Protein AF-A0A1E3PQW1-F1 (afdb_monomer_lite)

pLDDT: mean 70.15, std 25.96, range [22.78, 98.25]

Foldseek 3Di:
DDDDDDPDDDPDDDDPDDPPPPDQCCVPPLLVVLLVQLVVLVVLLVVLQVVLVVCVVVVNNVSSVVSNVSSVVSVVRSVVSLLVSQLVRQCVSLLPDDLQEGENEPHDLVSSLLLVLLVLLVCVVVVHFKHKYQQDQQPPPDVSDSPNVVSVVVSCVLQVWDWDADPVDNRIIMTGSNDPDRRDPPVGDPDDPDPPPDPDDDDDDDDDDDDDDDDDDPDDPPDDDDDDDPVVSSVVSSVSSCVSSVVNVVVPPD

Secondary structure (DSSP, 8-state):
------SS--S-------TT----GGG-HHHHHHHHHHHHHHHHHHHHHHHHHHHHHTT-HHHHHHHHHHHHHHHHHHHHHHHHHHHHHHHHHTTT--TTEEE-TT--HHHHHHHHHHHHHHHHHTT-SEEEEE---STTSGGG---HHHHHHHHHHHTT-EEEE-SS-TTEEEEE--SSS----GGGS-----------------------------------------THHHHHHHHHHHHHHHHHHHTT--

InterPro domains:
  IPR002625 Smr domain [PF01713] (102-175)
  IPR002625 Smr domain [PS50828] (102-178)
  IPR002625 Smr domain [SM00463] (99-178)
  IPR013899 Domain of unknown function DUF1771 [PF08590] (31-94)
  IPR013899 Domain of unknown function DUF1771 [SM01162] (30-95)
  IPR036063 Smr domain superfamily [G3DSA:3.30.1370.110] (78-178)
  IPR036063 Smr domain superfamily [SSF160443] (100-176)
  IPR053020 Smr domain-containing protein [PTHR47417] (18-248)

Sequence (254 aa):
MSASAEVVERAISGTPFNPERDYNHVEDAEYKRLRNLAQQEYEKRARCFSDSKQSYNNGNGVEAKTLSELGKEHGNKMDQYNKQAAGYVFRANNADSDADEIDLHGLYVKEAEEFLEVRIIAAKNRGESRLEAIVGKGLHSKDGVAKLKPAVERLCEQHGLRYSEDQKNAGVIVIDLSTAGGYTSMNNMPSKPNKITKPQQAYHGNNNNNYSQQQQPQYVQQNNNNNNNNDNGNNDIVEQIFSIFCMCVKKFLK

Organism: NCBI:txid857566

Structure (mmCIF, N/CA/C/O backbone):
data_AF-A0A1E3PQW1-F1
#
_entry.id   AF-A0A1E3PQW1-F1
#
loop_
_atom_site.group_PDB
_atom_site.id
_atom_site.type_symbol
_atom_site.label_atom_id
_atom_site.label_alt_id
_atom_site.label_comp_id
_atom_site.label_asym_id
_atom_site.label_entity_id
_atom_site.label_seq_id
_atom_site.pdbx_PDB_ins_code
_atom_site.Cartn_x
_atom_site.Cartn_y
_atom_site.Cartn_z
_atom_site.occupancy
_atom_site.B_iso_or_equiv
_atom_site.auth_seq_id
_atom_site.auth_comp_id
_atom_site.auth_asym_id
_atom_site.auth_atom_id
_atom_site.pdbx_PDB_model_num
ATOM 1 N N . MET A 1 1 ? -45.008 -10.319 44.893 1.00 33.81 1 MET A N 1
ATOM 2 C CA . MET A 1 1 ? -43.835 -11.011 44.315 1.00 33.81 1 MET A CA 1
ATOM 3 C C . MET A 1 1 ? -43.927 -10.792 42.810 1.00 33.81 1 MET A C 1
ATOM 5 O O . MET A 1 1 ? -44.899 -11.252 42.239 1.00 33.81 1 MET A O 1
ATOM 9 N N . SER A 1 2 ? -43.281 -9.735 42.299 1.00 35.81 2 SER A N 1
ATOM 10 C CA . SER A 1 2 ? -41.995 -9.779 41.559 1.00 35.81 2 SER A CA 1
ATOM 11 C C . SER A 1 2 ? -42.145 -10.565 40.244 1.00 35.81 2 SER A C 1
ATOM 13 O O . SER A 1 2 ? -42.543 -11.718 40.301 1.00 35.81 2 SER A O 1
ATOM 15 N N . ALA A 1 3 ? -41.923 -10.017 39.049 1.00 32.53 3 ALA A N 1
ATOM 16 C CA . ALA A 1 3 ? -40.792 -9.180 38.674 1.00 32.53 3 ALA A CA 1
ATOM 17 C C . ALA A 1 3 ? -41.171 -8.100 37.642 1.00 32.53 3 ALA A C 1
ATOM 19 O O . ALA A 1 3 ? -41.677 -8.389 36.560 1.00 32.53 3 ALA A O 1
ATOM 20 N N . SER A 1 4 ? -40.878 -6.852 38.001 1.00 42.97 4 SER A N 1
ATOM 21 C CA . SER A 1 4 ? -40.573 -5.776 37.062 1.00 42.97 4 SER A CA 1
ATOM 22 C C . SER A 1 4 ? -39.062 -5.794 36.818 1.00 42.97 4 SER A C 1
ATOM 24 O O . SER A 1 4 ? -38.324 -6.110 37.748 1.00 42.97 4 SER A O 1
ATOM 26 N N . ALA A 1 5 ? -38.644 -5.351 35.629 1.00 39.69 5 ALA A N 1
ATOM 27 C CA . ALA A 1 5 ? -37.263 -5.104 35.186 1.00 39.69 5 ALA A CA 1
ATOM 28 C C . ALA A 1 5 ? -36.585 -6.242 34.402 1.00 39.69 5 ALA A C 1
ATOM 30 O O . ALA A 1 5 ? -35.752 -6.968 34.924 1.00 39.69 5 ALA A O 1
ATOM 31 N N . GLU A 1 6 ? -36.869 -6.302 33.097 1.00 38.84 6 GLU A N 1
ATOM 32 C CA . GLU A 1 6 ? -35.952 -6.920 32.123 1.00 38.84 6 GLU A CA 1
ATOM 33 C C . GLU A 1 6 ? -35.944 -6.180 30.764 1.00 38.84 6 GLU A C 1
ATOM 35 O O . GLU A 1 6 ? -35.701 -6.759 29.712 1.00 38.84 6 GLU A O 1
ATOM 40 N N . VAL A 1 7 ? -36.223 -4.866 30.767 1.00 42.22 7 VAL A N 1
ATOM 41 C CA . VAL A 1 7 ? -36.224 -4.017 29.548 1.00 42.22 7 VAL A CA 1
ATOM 42 C C . VAL A 1 7 ? -35.126 -2.937 29.575 1.00 42.22 7 VAL A C 1
ATOM 44 O O . VAL A 1 7 ? -35.029 -2.121 28.668 1.00 42.22 7 VAL A O 1
ATOM 47 N N . VAL A 1 8 ? -34.233 -2.926 30.568 1.00 39.91 8 VAL A N 1
ATOM 48 C CA . VAL A 1 8 ? -33.179 -1.898 30.662 1.00 39.91 8 VAL A CA 1
ATOM 49 C C . VAL A 1 8 ? -31.851 -2.506 31.104 1.00 39.91 8 VAL A C 1
ATOM 51 O O . VAL A 1 8 ? -31.414 -2.257 32.214 1.00 39.91 8 VAL A O 1
ATOM 54 N N . GLU A 1 9 ? -31.202 -3.293 30.240 1.00 34.16 9 GLU A N 1
ATOM 55 C CA . GLU A 1 9 ? -29.737 -3.461 30.285 1.00 34.16 9 GLU A CA 1
ATOM 56 C C . GLU A 1 9 ? -29.200 -4.131 29.008 1.00 34.16 9 GLU A C 1
ATOM 58 O O . GLU A 1 9 ? -28.949 -5.329 28.940 1.00 34.16 9 GLU A O 1
ATOM 63 N N . ARG A 1 10 ? -29.039 -3.350 27.936 1.00 33.28 10 ARG A N 1
ATOM 64 C CA . ARG A 1 10 ? -28.294 -3.787 26.739 1.00 33.28 10 ARG A CA 1
ATOM 65 C C . ARG A 1 10 ? -27.360 -2.699 26.207 1.00 33.28 10 ARG A C 1
ATOM 67 O O . ARG A 1 10 ? -27.169 -2.559 25.007 1.00 33.28 10 ARG A O 1
ATOM 74 N N . ALA A 1 11 ? -26.793 -1.920 27.129 1.00 34.50 11 ALA A N 1
ATOM 75 C CA . ALA A 1 11 ? -25.818 -0.869 26.835 1.00 34.50 11 ALA A CA 1
ATOM 76 C C . ALA A 1 11 ? -24.441 -1.099 27.488 1.00 34.50 11 ALA A C 1
ATOM 78 O O . ALA A 1 11 ? -23.566 -0.251 27.363 1.00 34.50 11 ALA A O 1
ATOM 79 N N . ILE A 1 12 ? -24.213 -2.227 28.174 1.00 37.72 12 ILE A N 1
ATOM 80 C CA . ILE A 1 12 ? -22.924 -2.529 28.816 1.00 37.72 12 ILE A CA 1
ATOM 81 C C . ILE A 1 12 ? -22.652 -4.035 28.729 1.00 37.72 12 ILE A C 1
ATOM 83 O O . ILE A 1 12 ? -22.733 -4.767 29.707 1.00 37.72 12 ILE A O 1
ATOM 87 N N . SER A 1 13 ? -22.343 -4.536 27.539 1.00 30.20 13 SER A N 1
ATOM 88 C CA . SER A 1 13 ? -21.688 -5.839 27.422 1.00 30.20 13 SER A CA 1
ATOM 89 C C . SER A 1 13 ? -20.714 -5.771 26.263 1.00 30.20 13 SER A C 1
ATOM 91 O O . SER A 1 13 ? -21.114 -5.909 25.108 1.00 30.20 13 SER A O 1
ATOM 93 N N . GLY A 1 14 ? -19.442 -5.520 26.585 1.00 36.25 14 GLY A N 1
ATOM 94 C CA . GLY A 1 14 ? -18.343 -5.788 25.671 1.00 36.25 14 GLY A CA 1
ATOM 95 C C . GLY A 1 14 ? -18.487 -7.222 25.186 1.00 36.25 14 GLY A C 1
ATOM 96 O O . GLY A 1 14 ? -18.353 -8.167 25.965 1.00 36.25 14 GLY A O 1
ATOM 97 N N . THR A 1 15 ? -18.857 -7.369 23.921 1.00 33.81 15 THR A N 1
ATOM 98 C CA . THR A 1 15 ? -18.939 -8.670 23.279 1.00 33.81 15 THR A CA 1
ATOM 99 C C . THR A 1 15 ? -17.537 -9.269 23.296 1.00 33.81 15 THR A C 1
ATOM 101 O O . THR A 1 15 ? -16.590 -8.611 22.857 1.00 33.81 15 THR A O 1
ATOM 104 N N . PRO A 1 16 ? -17.352 -10.477 23.854 1.00 34.59 16 PRO A N 1
ATOM 105 C CA . PRO A 1 16 ? -16.059 -11.131 23.816 1.00 34.59 16 PRO A CA 1
ATOM 106 C C . PRO A 1 16 ? -15.666 -11.354 22.353 1.00 34.59 16 PRO A C 1
ATOM 108 O O . PRO A 1 16 ? -16.420 -11.943 21.580 1.00 34.59 16 PRO A O 1
ATOM 111 N N . PHE A 1 17 ? -14.487 -10.839 22.002 1.00 43.81 17 PHE A N 1
ATOM 112 C CA . PHE A 1 17 ? -13.753 -11.100 20.767 1.00 43.81 17 PHE A CA 1
ATOM 113 C C . PHE A 1 17 ? -13.891 -12.571 20.354 1.00 43.81 17 PHE A C 1
ATOM 115 O O . PHE A 1 17 ? -13.609 -13.460 21.160 1.00 43.81 17 PHE A O 1
ATOM 122 N N . ASN A 1 18 ? -14.326 -12.813 19.113 1.00 37.59 18 ASN A N 1
ATOM 123 C CA . ASN A 1 18 ? -14.422 -14.149 18.536 1.00 37.59 18 ASN A CA 1
ATOM 124 C C . ASN A 1 18 ? -13.049 -14.551 17.949 1.00 37.59 18 ASN A C 1
ATOM 126 O O . ASN A 1 18 ? -12.672 -14.021 16.902 1.00 37.59 18 ASN A O 1
ATOM 130 N N . PRO A 1 19 ? -12.292 -15.470 18.581 1.00 34.59 19 PRO A N 1
ATOM 131 C CA . PRO A 1 19 ? -10.952 -15.868 18.137 1.00 34.59 19 PRO A CA 1
ATOM 132 C C . PRO A 1 19 ? -10.935 -16.700 16.841 1.00 34.59 19 PRO A C 1
ATOM 134 O O . PRO A 1 19 ? -9.868 -17.126 16.411 1.00 34.59 19 PRO A O 1
ATOM 137 N N . GLU A 1 20 ? -12.090 -16.932 16.214 1.00 37.47 20 GLU A N 1
ATOM 138 C CA . GLU A 1 20 ? -12.258 -17.784 15.030 1.00 37.47 20 GLU A CA 1
ATOM 139 C C . GLU A 1 20 ? -12.061 -17.049 13.686 1.00 37.47 20 GLU A C 1
ATOM 141 O O . GLU A 1 20 ? -12.068 -17.679 12.629 1.00 37.47 20 GLU A O 1
ATOM 146 N N . ARG A 1 21 ? -11.830 -15.726 13.691 1.00 47.25 21 ARG A N 1
ATOM 147 C CA . ARG A 1 21 ? -11.532 -14.945 12.472 1.00 47.25 21 ARG A CA 1
ATOM 148 C C . ARG A 1 21 ? -10.058 -15.057 12.042 1.00 47.25 21 ARG A C 1
ATOM 150 O O . ARG A 1 21 ? -9.382 -14.053 11.863 1.00 47.25 21 ARG A O 1
ATOM 157 N N . ASP A 1 22 ? -9.549 -16.277 11.871 1.00 49.75 22 ASP A N 1
ATOM 158 C CA . ASP A 1 22 ? -8.309 -16.526 11.101 1.00 49.75 22 ASP A CA 1
ATOM 159 C C . ASP A 1 22 ? -8.628 -16.832 9.621 1.00 49.75 22 ASP A C 1
ATOM 161 O O . ASP A 1 22 ? -7.834 -17.415 8.883 1.00 49.75 22 ASP A O 1
ATOM 165 N N . TYR A 1 23 ? -9.834 -16.459 9.176 1.00 50.03 23 TYR A N 1
ATOM 166 C CA . TYR A 1 23 ? -10.226 -16.493 7.773 1.00 50.03 23 TYR A CA 1
ATOM 167 C C . TYR A 1 23 ? -9.506 -15.370 7.032 1.00 50.03 23 TYR A C 1
ATOM 169 O O . TYR A 1 23 ? -9.916 -14.215 7.053 1.00 50.03 23 TYR A O 1
ATOM 177 N N . ASN A 1 24 ? -8.399 -15.724 6.391 1.00 64.12 24 ASN A N 1
ATOM 178 C CA . ASN A 1 24 ? -7.650 -14.818 5.543 1.00 64.12 24 ASN A CA 1
ATOM 179 C C . ASN A 1 24 ? -7.933 -15.112 4.069 1.00 64.12 24 ASN A C 1
ATOM 181 O O . ASN A 1 24 ? -7.575 -16.178 3.562 1.00 64.12 24 ASN A O 1
ATOM 185 N N . HIS A 1 25 ? -8.483 -14.137 3.350 1.00 71.88 25 HIS A N 1
ATOM 186 C CA . HIS A 1 25 ? -8.782 -14.276 1.925 1.00 71.88 25 HIS A CA 1
ATOM 187 C C . HIS A 1 25 ? -7.534 -14.252 1.020 1.00 71.88 25 HIS A C 1
ATOM 189 O O . HIS A 1 25 ? -7.661 -14.312 -0.202 1.00 71.88 25 HIS A O 1
ATOM 195 N N . VAL A 1 26 ? -6.308 -14.240 1.570 1.00 66.50 26 VAL A N 1
ATOM 196 C CA . VAL A 1 26 ? -5.092 -14.483 0.760 1.00 66.50 26 VAL A CA 1
ATOM 197 C C . VAL A 1 26 ? -5.058 -15.875 0.134 1.00 66.50 26 VAL A C 1
ATOM 199 O O . VAL A 1 26 ? -4.350 -16.092 -0.851 1.00 66.50 26 VAL A O 1
ATOM 202 N N . GLU A 1 27 ? -5.780 -16.836 0.711 1.00 76.50 27 GLU A N 1
ATOM 203 C CA . GLU A 1 27 ? -5.809 -18.194 0.183 1.00 76.50 27 GLU A CA 1
ATOM 204 C C . GLU A 1 27 ? -6.830 -18.363 -0.950 1.00 76.50 27 GLU A C 1
ATOM 206 O O . GLU A 1 27 ? -6.750 -19.360 -1.680 1.00 76.50 27 GLU A O 1
ATOM 211 N N . ASP A 1 28 ? -7.703 -17.368 -1.159 1.00 86.69 28 ASP A N 1
ATOM 212 C CA . ASP A 1 28 ? -8.729 -17.384 -2.195 1.00 86.69 28 ASP A CA 1
ATOM 213 C C . ASP A 1 28 ? -8.118 -17.516 -3.589 1.00 86.69 28 ASP A C 1
ATOM 215 O O . ASP A 1 28 ? -7.149 -16.843 -3.966 1.00 86.69 28 ASP A O 1
ATOM 219 N N . ALA A 1 29 ? -8.745 -18.371 -4.398 1.00 91.19 29 ALA A N 1
ATOM 220 C CA . ALA A 1 29 ? -8.292 -18.661 -5.750 1.00 91.19 29 ALA A CA 1
ATOM 221 C C . ALA A 1 29 ? -8.235 -17.401 -6.624 1.00 91.19 29 ALA A C 1
ATOM 223 O O . ALA A 1 29 ? -7.306 -17.255 -7.420 1.00 91.19 29 ALA A O 1
ATOM 224 N N . GLU A 1 30 ? -9.192 -16.482 -6.463 1.00 91.75 30 GLU A N 1
ATOM 225 C CA . GLU A 1 30 ? -9.216 -15.253 -7.252 1.00 91.75 30 GLU A CA 1
ATOM 226 C C . GLU A 1 30 ? -8.128 -14.261 -6.807 1.00 91.75 30 GLU A C 1
ATOM 228 O O . GLU A 1 30 ? -7.347 -13.779 -7.627 1.00 91.75 30 GLU A O 1
ATOM 233 N N . TYR A 1 31 ? -7.954 -14.041 -5.502 1.00 90.44 31 TYR A N 1
ATOM 234 C CA . TYR A 1 31 ? -6.833 -13.235 -5.013 1.00 90.44 31 TYR A CA 1
ATOM 235 C C . TYR A 1 31 ? -5.484 -13.748 -5.551 1.00 90.44 31 TYR A C 1
ATOM 237 O O . TYR A 1 31 ? -4.694 -12.985 -6.119 1.00 90.44 31 TYR A O 1
ATOM 245 N N . LYS A 1 32 ? -5.245 -15.063 -5.455 1.00 91.69 32 LYS A N 1
ATOM 246 C CA . LYS A 1 32 ? -4.034 -15.701 -5.990 1.00 91.69 32 LYS A CA 1
ATOM 247 C C . LYS A 1 32 ? -3.912 -15.537 -7.498 1.00 91.69 32 LYS A C 1
ATOM 249 O O . LYS A 1 32 ? -2.821 -15.244 -7.983 1.00 91.69 32 LYS A O 1
ATOM 254 N N . ARG A 1 33 ? -4.998 -15.712 -8.257 1.00 96.06 33 ARG A N 1
ATOM 255 C CA . ARG A 1 33 ? -4.990 -15.536 -9.715 1.00 96.06 33 ARG A CA 1
ATOM 256 C C . ARG A 1 33 ? -4.593 -14.109 -10.088 1.00 96.06 33 ARG A C 1
ATOM 258 O O . ARG A 1 33 ? -3.708 -13.945 -10.927 1.00 96.06 33 ARG A O 1
ATOM 265 N N . LEU A 1 34 ? -5.171 -13.095 -9.445 1.00 94.81 34 LEU A N 1
ATOM 266 C CA . LEU A 1 34 ? -4.839 -11.687 -9.690 1.00 94.81 34 LEU A CA 1
ATOM 267 C C . LEU A 1 34 ? -3.380 -11.370 -9.332 1.00 94.81 34 LEU A C 1
ATOM 269 O O . LEU A 1 34 ? -2.671 -10.771 -10.142 1.00 94.81 34 LEU A O 1
ATOM 273 N N . ARG A 1 35 ? -2.885 -11.838 -8.178 1.00 93.69 35 ARG A N 1
ATOM 274 C CA . ARG A 1 35 ? -1.466 -11.683 -7.804 1.00 93.69 35 ARG A CA 1
ATOM 275 C C . ARG A 1 35 ? -0.524 -12.398 -8.772 1.00 93.69 35 ARG A C 1
ATOM 277 O O . ARG A 1 35 ? 0.515 -11.848 -9.127 1.00 93.69 35 ARG A O 1
ATOM 284 N N . ASN A 1 36 ? -0.897 -13.581 -9.252 1.00 95.25 36 ASN A N 1
ATOM 285 C CA . ASN A 1 36 ? -0.118 -14.311 -10.251 1.00 95.25 36 ASN A CA 1
ATOM 286 C C . ASN A 1 36 ? -0.075 -13.573 -11.595 1.00 95.25 36 ASN A C 1
ATOM 288 O O . ASN A 1 36 ? 0.979 -13.524 -12.225 1.00 95.25 36 ASN A O 1
ATOM 292 N N . LEU A 1 37 ? -1.181 -12.964 -12.030 1.00 96.75 37 LEU A N 1
ATOM 293 C CA . LEU A 1 37 ? -1.197 -12.134 -13.237 1.00 96.75 37 LEU A CA 1
ATOM 294 C C . LEU A 1 37 ? -0.310 -10.895 -13.081 1.00 96.75 37 LEU A C 1
ATOM 296 O O . LEU A 1 37 ? 0.487 -10.606 -13.973 1.00 96.75 37 LEU A O 1
ATOM 300 N N . ALA A 1 38 ? -0.374 -10.213 -11.933 1.00 94.12 38 ALA A N 1
ATOM 301 C CA . ALA A 1 38 ? 0.526 -9.101 -11.634 1.00 94.12 38 ALA A CA 1
ATOM 302 C C . ALA A 1 38 ? 2.002 -9.537 -11.686 1.00 94.12 38 ALA A C 1
ATOM 304 O O . ALA A 1 38 ? 2.827 -8.871 -12.313 1.00 94.12 38 ALA A O 1
ATOM 305 N N . GLN A 1 39 ? 2.326 -10.694 -11.103 1.00 94.50 39 GLN A N 1
ATOM 306 C CA . GLN A 1 39 ? 3.675 -11.261 -11.119 1.00 94.50 39 GLN A CA 1
ATOM 307 C C . GLN A 1 39 ? 4.162 -11.586 -12.544 1.00 94.50 39 GLN A C 1
ATOM 309 O O . GLN A 1 39 ? 5.305 -11.290 -12.890 1.00 94.50 39 GLN A O 1
ATOM 314 N N . GLN A 1 40 ? 3.305 -12.141 -13.403 1.00 97.38 40 GLN A N 1
ATOM 315 C CA . GLN A 1 40 ? 3.661 -12.406 -14.802 1.00 97.38 40 GLN A CA 1
ATOM 316 C C . GLN A 1 40 ? 3.965 -11.114 -15.573 1.00 97.38 40 GLN A C 1
ATOM 318 O O . GLN A 1 40 ? 4.917 -11.063 -16.356 1.00 97.38 40 GLN A O 1
ATOM 323 N N . GLU A 1 41 ? 3.175 -10.061 -15.360 1.00 97.75 41 GLU A N 1
ATOM 324 C CA . GLU A 1 41 ? 3.413 -8.752 -15.976 1.00 97.75 41 GLU A CA 1
ATOM 325 C C . GLU A 1 41 ? 4.690 -8.089 -15.432 1.00 97.75 41 GLU A C 1
ATOM 327 O O . GLU A 1 41 ? 5.451 -7.505 -16.206 1.00 97.75 41 GLU A O 1
ATOM 332 N N . TYR A 1 42 ? 5.004 -8.265 -14.142 1.00 94.38 42 TYR A N 1
ATOM 333 C CA . TYR A 1 42 ? 6.279 -7.842 -13.552 1.00 94.38 42 TYR A CA 1
ATOM 334 C C . TYR A 1 42 ? 7.485 -8.485 -14.258 1.00 94.38 42 TYR A C 1
ATOM 336 O O . TYR A 1 42 ? 8.444 -7.796 -14.615 1.00 94.38 42 TYR A O 1
ATOM 344 N N . GLU A 1 43 ? 7.435 -9.792 -14.519 1.00 96.81 43 GLU A N 1
ATOM 345 C CA . GLU A 1 43 ? 8.514 -10.506 -15.211 1.00 96.81 43 GLU A CA 1
ATOM 346 C C . GLU A 1 43 ? 8.679 -10.046 -16.664 1.00 96.81 43 GLU A C 1
ATOM 348 O O . GLU A 1 43 ? 9.804 -9.872 -17.138 1.00 96.81 43 GLU A O 1
ATOM 353 N N . LYS A 1 44 ? 7.570 -9.807 -17.377 1.00 98.06 44 LYS A N 1
ATOM 354 C CA . LYS A 1 44 ? 7.602 -9.241 -18.738 1.00 98.06 44 LYS A CA 1
ATOM 355 C C . LYS A 1 44 ? 8.211 -7.840 -18.735 1.00 98.06 44 LYS A C 1
ATOM 357 O O . LYS A 1 44 ? 9.124 -7.580 -19.512 1.00 98.06 44 LYS A O 1
ATOM 362 N N . ARG A 1 45 ? 7.786 -6.977 -17.808 1.00 97.81 45 ARG A N 1
ATOM 363 C CA . ARG A 1 45 ? 8.351 -5.636 -17.606 1.00 97.81 45 ARG A CA 1
ATOM 364 C C . ARG A 1 45 ? 9.862 -5.684 -17.375 1.00 97.81 45 ARG A C 1
ATOM 366 O O . ARG A 1 45 ? 10.597 -4.911 -17.986 1.00 97.81 45 ARG A O 1
ATOM 373 N N . ALA A 1 46 ? 10.325 -6.574 -16.495 1.00 96.12 46 ALA A N 1
ATOM 374 C CA . ALA A 1 46 ? 11.745 -6.719 -16.183 1.00 96.12 46 ALA A CA 1
ATOM 375 C C . ALA A 1 46 ? 12.562 -7.117 -17.421 1.00 96.12 46 ALA A C 1
ATOM 377 O O . ALA A 1 46 ? 13.600 -6.507 -17.684 1.00 96.12 46 ALA A O 1
ATOM 378 N N . ARG A 1 47 ? 12.058 -8.073 -18.217 1.00 98.06 47 ARG A N 1
ATOM 379 C CA . ARG A 1 47 ? 12.668 -8.459 -19.499 1.00 98.06 47 ARG A CA 1
ATOM 380 C C . ARG A 1 47 ? 12.745 -7.277 -20.464 1.00 98.06 47 ARG A C 1
ATOM 382 O O . ARG A 1 47 ? 13.838 -6.926 -20.888 1.00 98.06 47 ARG A O 1
ATOM 389 N N . CYS A 1 48 ? 11.635 -6.576 -20.697 1.00 97.69 48 CYS A N 1
ATOM 390 C CA . CYS A 1 48 ? 11.608 -5.417 -21.592 1.00 97.69 48 CYS A CA 1
ATOM 391 C C . CYS A 1 48 ? 12.630 -4.335 -21.213 1.00 97.69 48 CYS A C 1
ATOM 393 O O . CYS A 1 48 ? 13.282 -3.778 -22.091 1.00 97.69 48 CYS A O 1
ATOM 395 N N . PHE A 1 49 ? 12.806 -4.031 -19.921 1.00 96.31 49 PHE A N 1
ATOM 396 C CA . PHE A 1 49 ? 13.801 -3.038 -19.504 1.00 96.31 49 PHE A CA 1
ATOM 397 C C . PHE A 1 49 ? 15.242 -3.541 -19.596 1.00 96.31 49 PHE A C 1
ATOM 399 O O . PHE A 1 49 ? 16.132 -2.752 -19.921 1.00 96.31 49 PHE A O 1
ATOM 406 N N . SER A 1 50 ? 15.474 -4.830 -19.343 1.00 97.56 50 SER A N 1
ATOM 407 C CA . SER A 1 50 ? 16.776 -5.460 -19.576 1.00 97.56 50 SER A CA 1
ATOM 408 C C . SER A 1 50 ? 17.163 -5.371 -21.054 1.00 97.56 50 SER A C 1
ATOM 410 O O . SER A 1 50 ? 18.232 -4.856 -21.386 1.00 97.56 50 SER A O 1
ATOM 412 N N . ASP A 1 51 ? 16.254 -5.779 -21.938 1.00 97.25 51 ASP A N 1
ATOM 413 C CA . ASP A 1 51 ? 16.472 -5.801 -23.384 1.00 97.25 51 ASP A CA 1
ATOM 414 C C . ASP A 1 51 ? 16.592 -4.374 -23.939 1.00 97.25 51 ASP A C 1
ATOM 416 O O . ASP A 1 51 ? 17.504 -4.075 -24.704 1.00 97.25 51 ASP A O 1
ATOM 420 N N . SER A 1 52 ? 15.754 -3.441 -23.467 1.00 97.25 52 SER A N 1
ATOM 421 C CA . SER A 1 52 ? 15.845 -2.011 -23.802 1.00 97.25 52 SER A CA 1
ATOM 422 C C . SER A 1 52 ? 17.233 -1.445 -23.490 1.00 97.25 52 SER A C 1
ATOM 424 O O . SER A 1 52 ? 17.833 -0.753 -24.319 1.00 97.25 52 SER A O 1
ATOM 426 N N . LYS A 1 53 ? 17.780 -1.778 -22.314 1.00 97.56 53 LYS A N 1
ATOM 427 C CA . LYS A 1 53 ? 19.124 -1.357 -21.907 1.00 97.56 53 LYS A CA 1
ATOM 428 C C . LYS A 1 53 ? 20.199 -1.970 -22.804 1.00 97.56 53 LYS A C 1
ATOM 430 O O . LYS A 1 53 ? 21.154 -1.279 -23.157 1.00 97.56 53 LYS A O 1
ATOM 435 N N . GLN A 1 54 ? 20.051 -3.236 -23.185 1.00 98.00 54 GLN A N 1
ATOM 436 C CA . GLN A 1 54 ? 20.969 -3.899 -24.107 1.00 98.00 54 GLN A CA 1
ATOM 437 C C . GLN A 1 54 ? 20.946 -3.249 -25.498 1.00 98.00 54 GLN A C 1
ATOM 439 O O . GLN A 1 54 ? 22.008 -2.889 -26.006 1.00 98.00 54 GLN A O 1
ATOM 444 N N . SER A 1 55 ? 19.768 -3.019 -26.085 1.00 97.25 55 SER A N 1
ATOM 445 C CA . SER A 1 55 ? 19.630 -2.349 -27.387 1.00 97.25 55 SER A CA 1
ATOM 446 C C . SER A 1 55 ? 20.218 -0.940 -27.374 1.00 97.25 55 SER A C 1
ATOM 448 O O . SER A 1 55 ? 20.904 -0.557 -28.320 1.00 97.25 55 SER A O 1
ATOM 450 N N . TYR A 1 56 ? 20.034 -0.190 -26.281 1.00 96.62 56 TYR A N 1
ATOM 451 C CA . TYR A 1 56 ? 20.643 1.132 -26.124 1.00 96.62 56 TYR A CA 1
ATOM 452 C C . TYR A 1 56 ? 22.176 1.057 -26.137 1.00 96.62 56 TYR A C 1
ATOM 454 O O . TYR A 1 56 ? 22.822 1.799 -26.875 1.00 96.62 56 TYR A O 1
ATOM 462 N N . ASN A 1 57 ? 22.759 0.128 -25.372 1.00 96.38 57 ASN A N 1
ATOM 463 C CA . ASN A 1 57 ? 24.212 -0.069 -25.326 1.00 96.38 57 ASN A CA 1
ATOM 464 C C . ASN A 1 57 ? 24.792 -0.513 -26.679 1.00 96.38 57 ASN A C 1
ATOM 466 O O . ASN A 1 57 ? 25.942 -0.208 -26.978 1.00 96.38 57 ASN A O 1
ATOM 470 N N . ASN A 1 58 ? 23.989 -1.186 -27.507 1.00 97.06 58 ASN A N 1
ATOM 471 C CA . ASN A 1 58 ? 24.353 -1.593 -28.865 1.00 97.06 58 ASN A CA 1
ATOM 472 C C . ASN A 1 58 ? 24.144 -0.480 -29.913 1.00 97.06 58 ASN A C 1
ATOM 474 O O . ASN A 1 58 ? 24.335 -0.717 -31.104 1.00 97.06 58 ASN A O 1
ATOM 478 N N . GLY A 1 59 ? 23.725 0.722 -29.503 1.00 97.38 59 GLY A N 1
ATOM 479 C CA . GLY A 1 59 ? 23.470 1.854 -30.397 1.00 97.38 59 GLY A CA 1
ATOM 480 C C . GLY A 1 59 ? 22.115 1.812 -31.114 1.00 97.38 59 GLY A C 1
ATOM 481 O O . GLY A 1 59 ? 21.824 2.701 -31.914 1.00 97.38 59 GLY A O 1
ATOM 482 N N . ASN A 1 60 ? 21.252 0.834 -30.820 1.00 97.50 60 ASN A N 1
ATOM 483 C CA . ASN A 1 60 ? 19.915 0.735 -31.402 1.00 97.50 60 ASN A CA 1
ATOM 484 C C . ASN A 1 60 ? 18.876 1.486 -30.551 1.00 97.50 60 ASN A C 1
ATOM 486 O O . ASN A 1 60 ? 18.093 0.901 -29.799 1.00 97.50 60 ASN A O 1
ATOM 490 N N . GLY A 1 61 ? 18.868 2.815 -30.671 1.00 96.75 61 GLY A N 1
ATOM 491 C CA . GLY A 1 61 ? 17.983 3.681 -29.884 1.00 96.75 61 GLY A CA 1
ATOM 492 C C . GLY A 1 61 ? 16.485 3.503 -30.173 1.00 96.75 61 GLY A C 1
ATOM 493 O O . GLY A 1 61 ? 15.667 3.668 -29.268 1.00 96.75 61 GLY A O 1
ATOM 494 N N . VAL A 1 62 ? 16.109 3.148 -31.408 1.00 98.00 62 VAL A N 1
ATOM 495 C CA . VAL A 1 62 ? 14.697 2.953 -31.798 1.00 98.00 62 VAL A CA 1
ATOM 496 C C . VAL A 1 62 ? 14.118 1.709 -31.127 1.00 98.00 62 VAL A C 1
ATOM 498 O O . VAL A 1 62 ? 13.042 1.767 -30.527 1.00 98.00 62 VAL A O 1
ATOM 501 N N . GLU A 1 63 ? 14.852 0.598 -31.169 1.00 97.31 63 GLU A N 1
ATOM 502 C CA . GLU A 1 63 ? 14.461 -0.633 -30.481 1.00 97.31 63 GLU A CA 1
ATOM 503 C C . GLU A 1 63 ? 14.455 -0.438 -28.963 1.00 97.31 63 GLU A C 1
ATOM 505 O O . GLU A 1 63 ? 13.479 -0.792 -28.302 1.00 97.31 63 GLU A O 1
ATOM 510 N N . ALA A 1 64 ? 15.482 0.221 -28.413 1.00 97.81 64 ALA A N 1
ATOM 511 C CA . ALA A 1 64 ? 15.542 0.531 -26.989 1.00 97.81 64 ALA A CA 1
ATOM 512 C C . ALA A 1 64 ? 14.307 1.312 -26.518 1.00 97.81 64 ALA A C 1
ATOM 514 O O . ALA A 1 64 ? 13.719 0.980 -25.484 1.00 97.81 64 ALA A O 1
ATOM 515 N N . LYS A 1 65 ? 13.884 2.326 -27.285 1.00 97.81 65 LYS A N 1
ATOM 516 C CA . LYS A 1 65 ? 12.675 3.105 -26.997 1.00 97.81 65 LYS A CA 1
ATOM 517 C C . LYS A 1 65 ? 11.418 2.236 -27.059 1.00 97.81 65 LYS A C 1
ATOM 519 O O . LYS A 1 65 ? 10.631 2.272 -26.117 1.00 97.81 65 LYS A O 1
ATOM 524 N N . THR A 1 66 ? 11.271 1.428 -28.107 1.00 98.25 66 THR A N 1
ATOM 525 C CA . THR A 1 66 ? 10.120 0.525 -28.291 1.00 98.25 66 THR A CA 1
ATOM 526 C C . THR A 1 66 ? 9.982 -0.448 -27.116 1.00 98.25 66 THR A C 1
ATOM 528 O O . THR A 1 66 ? 8.915 -0.566 -26.516 1.00 98.25 66 THR A O 1
ATOM 531 N N . LEU A 1 67 ? 11.083 -1.086 -26.710 1.00 98.00 67 LEU A N 1
ATOM 532 C CA . LEU A 1 67 ? 11.115 -1.995 -25.560 1.00 98.00 67 LEU A CA 1
ATOM 533 C C . LEU A 1 67 ? 10.836 -1.268 -24.237 1.00 98.00 67 LEU A C 1
ATOM 535 O O . LEU A 1 67 ? 10.167 -1.812 -23.361 1.00 98.00 67 LEU A O 1
ATOM 539 N N . SER A 1 68 ? 11.299 -0.024 -24.088 1.00 96.88 68 SER A N 1
ATOM 540 C CA . SER A 1 68 ? 10.994 0.801 -22.913 1.00 96.88 68 SER A CA 1
ATOM 541 C C . SER A 1 68 ? 9.498 1.114 -22.809 1.00 96.88 68 SER A C 1
ATOM 543 O O . SER A 1 68 ? 8.924 1.037 -21.723 1.00 96.88 68 SER A O 1
ATOM 545 N N . GLU A 1 69 ? 8.855 1.450 -23.929 1.00 98.12 69 GLU A N 1
ATOM 546 C CA . GLU A 1 69 ? 7.414 1.711 -24.001 1.00 98.12 69 GLU A CA 1
ATOM 547 C C . GLU A 1 69 ? 6.600 0.451 -23.688 1.00 98.12 69 GLU A C 1
ATOM 549 O O . GLU A 1 69 ? 5.708 0.504 -22.840 1.00 98.12 69 GLU A O 1
ATOM 554 N N . LEU A 1 70 ? 6.982 -0.700 -24.249 1.00 97.94 70 LEU A N 1
ATOM 555 C CA . LEU A 1 70 ? 6.364 -1.989 -23.923 1.00 97.94 70 LEU A CA 1
ATOM 556 C C . LEU A 1 70 ? 6.542 -2.358 -22.438 1.00 97.94 70 LEU A C 1
ATOM 558 O O . LEU A 1 70 ? 5.606 -2.808 -21.778 1.00 97.94 70 LEU A O 1
ATOM 562 N N . GLY A 1 71 ? 7.722 -2.099 -21.867 1.00 97.81 71 GLY A N 1
ATOM 563 C CA . GLY A 1 71 ? 7.975 -2.288 -20.437 1.00 97.81 71 GLY A CA 1
ATOM 564 C C . GLY A 1 71 ? 7.070 -1.423 -19.552 1.00 97.81 71 GLY A C 1
ATOM 565 O O . GLY A 1 71 ? 6.593 -1.888 -18.514 1.00 97.81 71 GLY A O 1
ATOM 566 N N . LYS A 1 72 ? 6.776 -0.182 -19.964 1.00 97.44 72 LYS A N 1
ATOM 567 C CA . LYS A 1 72 ? 5.806 0.682 -19.267 1.00 97.44 72 LYS A CA 1
ATOM 568 C C . LYS A 1 72 ? 4.388 0.123 -19.353 1.00 97.44 72 LYS A C 1
ATOM 570 O O . LYS A 1 72 ? 3.689 0.135 -18.346 1.00 97.44 72 LYS A O 1
ATOM 575 N N . GLU A 1 73 ? 3.980 -0.403 -20.506 1.00 98.06 73 GLU A N 1
ATOM 576 C CA . GLU A 1 73 ? 2.662 -1.028 -20.669 1.00 98.06 73 GLU A CA 1
ATOM 577 C C . GLU A 1 73 ? 2.480 -2.231 -19.730 1.00 98.06 73 GLU A C 1
ATOM 579 O O . GLU A 1 73 ? 1.474 -2.318 -19.023 1.00 98.06 73 GLU A O 1
ATOM 584 N N . HIS A 1 74 ? 3.478 -3.117 -19.652 1.00 97.69 74 HIS A N 1
ATOM 585 C CA . HIS A 1 74 ? 3.481 -4.222 -18.689 1.00 97.69 74 HIS A CA 1
ATOM 586 C C . HIS A 1 74 ? 3.452 -3.725 -17.237 1.00 97.69 74 HIS A C 1
ATOM 588 O O . HIS A 1 74 ? 2.762 -4.305 -16.402 1.00 97.69 74 HIS A O 1
ATOM 594 N N . GLY A 1 75 ? 4.135 -2.616 -16.931 1.00 93.62 75 GLY A N 1
ATOM 595 C CA . GLY A 1 75 ? 4.026 -1.952 -15.628 1.00 93.62 75 GLY A CA 1
ATOM 596 C C . GLY A 1 75 ? 2.602 -1.508 -15.299 1.00 93.62 75 GLY A C 1
ATOM 597 O O . GLY A 1 75 ? 2.104 -1.817 -14.222 1.00 93.62 75 GLY A O 1
ATOM 598 N N . ASN A 1 76 ? 1.911 -0.879 -16.248 1.00 96.56 76 ASN A N 1
ATOM 599 C CA . ASN A 1 76 ? 0.526 -0.453 -16.050 1.00 96.56 76 ASN A CA 1
ATOM 600 C C . ASN A 1 76 ? -0.412 -1.650 -15.811 1.00 96.56 76 ASN A C 1
ATOM 602 O O . ASN A 1 76 ? -1.269 -1.592 -14.932 1.00 96.56 76 ASN A O 1
ATOM 606 N N . LYS A 1 77 ? -0.241 -2.748 -16.559 1.00 96.44 77 LYS A N 1
ATOM 607 C CA . LYS A 1 77 ? -1.028 -3.983 -16.381 1.00 96.44 77 LYS A CA 1
ATOM 608 C C . LYS A 1 77 ? -0.759 -4.647 -15.031 1.00 96.44 77 LYS A C 1
ATOM 610 O O . LYS A 1 77 ? -1.695 -5.065 -14.353 1.00 96.44 77 LYS A O 1
ATOM 615 N N . MET A 1 78 ? 0.506 -4.710 -14.618 1.00 96.38 78 MET A N 1
ATOM 616 C CA . MET A 1 78 ? 0.901 -5.180 -13.288 1.00 96.38 78 MET A CA 1
ATOM 617 C C . MET A 1 78 ? 0.190 -4.376 -12.190 1.00 96.38 78 MET A C 1
ATOM 619 O O . MET A 1 78 ? -0.423 -4.970 -11.302 1.00 96.38 78 MET A O 1
ATOM 623 N N . ASP A 1 79 ? 0.221 -3.043 -12.271 1.00 91.19 79 ASP A N 1
ATOM 624 C CA . ASP A 1 79 ? -0.439 -2.166 -11.297 1.00 91.19 79 ASP A CA 1
ATOM 625 C C . ASP A 1 79 ? -1.960 -2.378 -11.278 1.00 91.19 79 ASP A C 1
ATOM 627 O O . ASP A 1 79 ? -2.563 -2.430 -10.207 1.00 91.19 79 ASP A O 1
ATOM 631 N N . GLN A 1 80 ? -2.590 -2.560 -12.443 1.00 95.00 80 GLN A N 1
ATOM 632 C CA . GLN A 1 80 ? -4.021 -2.868 -12.544 1.00 95.00 80 GLN A CA 1
ATOM 633 C C . GLN A 1 80 ? -4.382 -4.181 -11.840 1.00 95.00 80 GLN A C 1
ATOM 635 O O . GLN A 1 80 ? -5.332 -4.210 -11.057 1.00 95.00 80 GLN A O 1
ATOM 640 N N . TYR A 1 81 ? -3.627 -5.257 -12.071 1.00 95.00 81 TYR A N 1
ATOM 641 C CA . TYR A 1 81 ? -3.887 -6.541 -11.415 1.00 95.00 81 TYR A CA 1
ATOM 642 C C . TYR A 1 81 ? -3.631 -6.492 -9.907 1.00 95.00 81 TYR A C 1
ATOM 644 O O . TYR A 1 81 ? -4.416 -7.054 -9.144 1.00 95.00 81 TYR A O 1
ATOM 652 N N . ASN A 1 82 ? -2.593 -5.780 -9.458 1.00 91.88 82 ASN A N 1
ATOM 653 C CA . ASN A 1 82 ? -2.361 -5.569 -8.028 1.00 91.88 82 ASN A CA 1
ATOM 654 C C . ASN A 1 82 ? -3.514 -4.803 -7.375 1.00 91.88 82 ASN A C 1
ATOM 656 O O . ASN A 1 82 ? -4.008 -5.237 -6.340 1.00 91.88 82 ASN A O 1
ATOM 660 N N . LYS A 1 83 ? -4.012 -3.733 -8.007 1.00 91.19 83 LYS A N 1
ATOM 661 C CA . LYS A 1 83 ? -5.185 -2.991 -7.516 1.00 91.19 83 LYS A CA 1
ATOM 662 C C . LYS A 1 83 ? -6.432 -3.865 -7.427 1.00 91.19 83 LYS A C 1
ATOM 664 O O . LYS A 1 83 ? -7.162 -3.795 -6.443 1.00 91.19 83 LYS A O 1
ATOM 669 N N . GLN A 1 84 ? -6.670 -4.711 -8.429 1.00 92.75 84 GLN A N 1
ATOM 670 C CA . GLN A 1 84 ? -7.783 -5.662 -8.401 1.00 92.75 84 GLN A CA 1
ATOM 671 C C . GLN A 1 84 ? -7.633 -6.665 -7.250 1.00 92.75 84 GLN A C 1
ATOM 673 O O . GLN A 1 84 ? -8.605 -6.909 -6.536 1.00 92.75 84 GLN A O 1
ATOM 678 N N . ALA A 1 85 ? -6.429 -7.209 -7.039 1.00 90.88 85 ALA A N 1
ATOM 679 C CA . ALA A 1 85 ? -6.145 -8.137 -5.945 1.00 90.88 85 ALA A CA 1
ATOM 680 C C . ALA A 1 85 ? -6.345 -7.478 -4.573 1.00 90.88 85 ALA A C 1
ATOM 682 O O . ALA A 1 85 ? -7.023 -8.041 -3.716 1.00 90.88 85 ALA A O 1
ATOM 683 N N . ALA A 1 86 ? -5.794 -6.274 -4.392 1.00 90.38 86 ALA A N 1
ATOM 684 C CA . ALA A 1 86 ? -5.917 -5.483 -3.175 1.00 90.38 86 ALA A CA 1
ATOM 685 C C . ALA A 1 86 ? -7.385 -5.177 -2.859 1.00 90.38 86 ALA A C 1
ATOM 687 O O . ALA A 1 86 ? -7.857 -5.456 -1.763 1.00 90.38 86 ALA A O 1
ATOM 688 N N . GLY A 1 87 ? -8.140 -4.694 -3.849 1.00 90.94 87 GLY A N 1
ATOM 689 C CA . GLY A 1 87 ? -9.562 -4.419 -3.681 1.00 90.94 87 GLY A CA 1
ATOM 690 C C . GLY A 1 87 ? -10.391 -5.670 -3.384 1.00 90.94 87 GLY A C 1
ATOM 691 O O . GLY A 1 87 ? -11.334 -5.605 -2.600 1.00 90.94 87 GLY A O 1
ATOM 692 N N . TYR A 1 88 ? -10.056 -6.814 -3.991 1.00 91.31 88 TYR A N 1
ATOM 693 C CA . TYR A 1 88 ? -10.722 -8.087 -3.706 1.00 91.31 88 TYR A CA 1
ATOM 694 C C . TYR A 1 88 ? -10.521 -8.506 -2.245 1.00 91.31 88 TYR A C 1
ATOM 696 O O . TYR A 1 88 ? -11.510 -8.690 -1.538 1.00 91.31 88 TYR A O 1
ATOM 704 N N . VAL A 1 89 ? -9.265 -8.614 -1.789 1.00 89.19 89 VAL A N 1
ATOM 705 C CA . VAL A 1 89 ? -8.963 -9.091 -0.428 1.00 89.19 89 VAL A CA 1
ATOM 706 C C . VAL A 1 89 ? -9.459 -8.104 0.623 1.00 89.19 89 VAL A C 1
ATOM 708 O O . VAL A 1 89 ? -10.055 -8.518 1.609 1.00 89.19 89 VAL A O 1
ATOM 711 N N . PHE A 1 90 ? -9.327 -6.799 0.369 1.00 91.31 90 PHE A N 1
ATOM 712 C CA . PHE A 1 90 ? -9.829 -5.771 1.273 1.00 91.31 90 PHE A CA 1
ATOM 713 C C . PHE A 1 90 ? -11.347 -5.862 1.447 1.00 91.31 90 PHE A C 1
ATOM 715 O O . PHE A 1 90 ? -11.834 -5.894 2.575 1.00 91.31 90 PHE A O 1
ATOM 722 N N . ARG A 1 91 ? -12.107 -5.962 0.346 1.00 90.62 91 ARG A N 1
ATOM 723 C CA . ARG A 1 91 ? -13.569 -6.127 0.412 1.00 90.62 91 ARG A CA 1
ATOM 724 C C . ARG A 1 91 ? -13.973 -7.396 1.146 1.00 90.62 91 ARG A C 1
ATOM 726 O O . ARG A 1 91 ? -14.924 -7.349 1.915 1.00 90.62 91 ARG A O 1
ATOM 733 N N . ALA A 1 92 ? -13.287 -8.503 0.879 1.00 89.00 92 ALA A N 1
ATOM 734 C CA . ALA A 1 92 ? -13.606 -9.784 1.487 1.00 89.00 92 ALA A CA 1
ATOM 735 C C . ALA A 1 92 ? -13.341 -9.760 3.001 1.00 89.00 92 ALA A C 1
ATOM 737 O O . ALA A 1 92 ? -14.247 -10.056 3.774 1.00 89.00 92 ALA A O 1
ATOM 738 N N . ASN A 1 93 ? -12.160 -9.298 3.428 1.00 87.88 93 ASN A N 1
ATOM 739 C CA . ASN A 1 93 ? -11.808 -9.225 4.848 1.00 87.88 93 ASN A CA 1
ATOM 740 C C . ASN A 1 93 ? -12.703 -8.246 5.630 1.00 87.88 93 ASN A C 1
ATOM 742 O O . ASN A 1 93 ? -13.027 -8.505 6.784 1.00 87.88 93 ASN A O 1
ATOM 746 N N . ASN A 1 94 ? -13.113 -7.131 5.011 1.00 89.94 94 ASN A N 1
ATOM 747 C CA . ASN A 1 94 ? -13.877 -6.074 5.687 1.00 89.94 94 ASN A CA 1
ATOM 748 C C . ASN A 1 94 ? -15.403 -6.213 5.544 1.00 89.94 94 ASN A C 1
ATOM 750 O O . ASN A 1 94 ? -16.136 -5.329 5.986 1.00 89.94 94 ASN A O 1
ATOM 754 N N . ALA A 1 95 ? -15.908 -7.287 4.925 1.00 87.31 95 ALA A N 1
ATOM 755 C CA . ALA A 1 95 ? -17.347 -7.480 4.713 1.00 87.31 95 ALA A CA 1
ATOM 756 C C . ALA A 1 95 ? -18.141 -7.583 6.031 1.00 87.31 95 ALA A C 1
ATOM 758 O O . ALA A 1 95 ? -19.288 -7.138 6.094 1.00 87.31 95 ALA A O 1
ATOM 759 N N . ASP A 1 96 ? -17.503 -8.128 7.070 1.00 82.06 96 ASP A N 1
ATOM 760 C CA . ASP A 1 96 ? -18.076 -8.349 8.401 1.00 82.06 96 ASP A CA 1
ATOM 761 C C . ASP A 1 96 ? -17.289 -7.622 9.514 1.00 82.06 96 ASP A C 1
ATOM 763 O O . ASP A 1 96 ? -17.410 -7.973 10.691 1.00 82.06 96 ASP A O 1
ATOM 767 N N . SER A 1 97 ? -16.451 -6.639 9.167 1.00 83.94 97 SER A N 1
ATOM 768 C CA . SER A 1 97 ? -15.710 -5.835 10.153 1.00 83.94 97 SER A CA 1
ATOM 769 C C . SER A 1 97 ? -16.636 -4.920 10.949 1.00 83.94 97 SER A C 1
ATOM 771 O O . SER A 1 97 ? -17.627 -4.399 10.419 1.00 83.94 97 SER A O 1
ATOM 773 N N . ASP A 1 98 ? -16.288 -4.700 12.217 1.00 85.81 98 ASP A N 1
ATOM 774 C CA . ASP A 1 98 ? -17.003 -3.744 13.057 1.00 85.81 98 ASP A CA 1
ATOM 775 C C . ASP A 1 98 ? -16.769 -2.299 12.581 1.00 85.81 98 ASP A C 1
ATOM 777 O O . ASP A 1 98 ? -15.879 -1.996 11.781 1.00 85.81 98 ASP A O 1
ATOM 781 N N . ALA A 1 99 ? -17.625 -1.375 13.030 1.00 85.00 99 ALA A N 1
ATOM 782 C CA . ALA A 1 99 ? -17.624 -0.003 12.523 1.00 85.00 99 ALA A CA 1
ATOM 783 C C . ALA A 1 99 ? -16.294 0.723 12.772 1.00 85.00 99 ALA A C 1
ATOM 785 O O . ALA A 1 99 ? -15.904 1.548 11.948 1.00 85.00 99 ALA A O 1
ATOM 786 N N . ASP A 1 100 ? -15.604 0.417 13.871 1.00 89.25 100 ASP A N 1
ATOM 787 C CA . ASP A 1 100 ? -14.305 0.958 14.268 1.00 89.25 100 ASP A CA 1
ATOM 788 C C . ASP A 1 100 ? -13.126 0.042 13.903 1.00 89.25 100 ASP A C 1
ATOM 790 O O . ASP A 1 100 ? -12.018 0.284 14.369 1.00 89.25 100 ASP A O 1
ATOM 794 N N . GLU A 1 101 ? -13.322 -0.949 13.030 1.00 92.25 101 GLU A N 1
ATOM 795 C CA . GLU A 1 101 ? -12.271 -1.850 12.550 1.00 92.25 101 GLU A CA 1
ATOM 796 C C . GLU A 1 101 ? -11.900 -1.589 11.078 1.00 92.25 101 GLU A C 1
ATOM 798 O O . GLU A 1 101 ? -12.690 -1.092 10.266 1.00 92.25 101 GLU A O 1
ATOM 803 N N . ILE A 1 102 ? -10.663 -1.940 10.724 1.00 94.25 102 ILE A N 1
ATOM 804 C CA . ILE A 1 102 ? -10.199 -2.095 9.346 1.00 94.25 102 ILE A CA 1
ATOM 805 C C . ILE A 1 102 ? -9.210 -3.256 9.247 1.00 94.25 102 ILE A C 1
ATOM 807 O O . ILE A 1 102 ? -8.147 -3.245 9.869 1.00 94.25 102 ILE A O 1
ATOM 811 N N . ASP A 1 103 ? -9.534 -4.246 8.421 1.00 93.06 103 ASP A N 1
ATOM 812 C CA . ASP A 1 103 ? -8.653 -5.369 8.126 1.00 93.06 103 ASP A CA 1
ATOM 813 C C . ASP A 1 103 ? -7.769 -5.069 6.907 1.00 93.06 103 ASP A C 1
ATOM 815 O O . ASP A 1 103 ? -8.247 -4.876 5.786 1.00 93.06 103 ASP A O 1
ATOM 819 N N . LEU A 1 104 ? -6.458 -4.999 7.145 1.00 92.50 104 LEU A N 1
ATOM 820 C CA . LEU A 1 104 ? -5.424 -4.724 6.144 1.00 92.50 104 LEU A CA 1
ATOM 821 C C . LEU A 1 104 ? -4.627 -5.983 5.777 1.00 92.50 104 LEU A C 1
ATOM 823 O O . LEU A 1 104 ? -3.637 -5.911 5.044 1.00 92.50 104 LEU A O 1
ATOM 827 N N . HIS A 1 105 ? -5.004 -7.142 6.309 1.00 87.38 105 HIS A N 1
ATOM 828 C CA . HIS A 1 105 ? -4.268 -8.376 6.118 1.00 87.38 105 HIS A CA 1
ATOM 829 C C . HIS A 1 105 ? -4.293 -8.818 4.649 1.00 87.38 105 HIS A C 1
ATOM 831 O O . HIS A 1 105 ? -5.275 -8.668 3.928 1.00 87.38 105 HIS A O 1
ATOM 837 N N . GLY A 1 106 ? -3.170 -9.351 4.169 1.00 85.06 106 GLY A N 1
ATOM 838 C CA . GLY A 1 106 ? -3.034 -9.777 2.775 1.00 85.06 106 GLY A CA 1
ATOM 839 C C . GLY A 1 106 ? -2.757 -8.647 1.782 1.00 85.06 106 GLY A C 1
ATOM 840 O O . GLY A 1 106 ? -2.387 -8.925 0.640 1.00 85.06 106 GLY A O 1
ATOM 841 N N . LEU A 1 107 ? -2.840 -7.387 2.209 1.00 90.12 107 LEU A N 1
ATOM 842 C CA . LEU A 1 107 ? -2.385 -6.255 1.411 1.00 90.12 107 LEU A CA 1
ATOM 843 C C . LEU A 1 107 ? -0.856 -6.167 1.383 1.00 90.12 107 LEU A C 1
ATOM 845 O O . LEU A 1 107 ? -0.150 -6.570 2.314 1.00 90.12 107 LEU A O 1
ATOM 849 N N . TYR A 1 108 ? -0.322 -5.609 0.300 1.00 89.88 108 TYR A N 1
ATOM 850 C CA . TYR A 1 108 ? 1.053 -5.124 0.293 1.00 89.88 108 TYR A CA 1
ATOM 851 C C . TYR A 1 108 ? 1.148 -3.817 1.076 1.00 89.88 108 TYR A C 1
ATOM 853 O O . TYR A 1 108 ? 0.179 -3.077 1.187 1.00 89.88 108 TYR A O 1
ATOM 861 N N . VAL A 1 109 ? 2.340 -3.517 1.598 1.00 89.88 109 VAL A N 1
ATOM 862 C CA . VAL A 1 109 ? 2.578 -2.369 2.493 1.00 89.88 109 VAL A CA 1
ATOM 863 C C . VAL A 1 109 ? 1.982 -1.065 1.959 1.00 89.88 109 VAL A C 1
ATOM 865 O O . VAL A 1 109 ? 1.217 -0.425 2.666 1.00 89.88 109 VAL A O 1
ATOM 868 N N . LYS A 1 110 ? 2.272 -0.719 0.700 1.00 88.19 110 LYS A N 1
ATOM 869 C CA . LYS A 1 110 ? 1.772 0.518 0.091 1.00 88.19 110 LYS A CA 1
ATOM 870 C C . LYS A 1 110 ? 0.243 0.534 -0.030 1.00 88.19 110 LYS A C 1
ATOM 872 O O . LYS A 1 110 ? -0.380 1.548 0.240 1.00 88.19 110 LYS A O 1
ATOM 877 N N . GLU A 1 111 ? -0.351 -0.598 -0.404 1.00 91.81 111 GLU A N 1
ATOM 878 C CA . GLU A 1 111 ? -1.809 -0.734 -0.505 1.00 91.81 111 GLU A CA 1
ATOM 879 C C . GLU A 1 111 ? -2.445 -0.539 0.880 1.00 91.81 111 GLU A C 1
ATOM 881 O O . GLU A 1 111 ? -3.388 0.228 1.025 1.00 91.81 111 GLU A O 1
ATOM 886 N N . ALA A 1 112 ? -1.893 -1.177 1.917 1.00 92.81 112 ALA A N 1
ATOM 887 C CA . ALA A 1 112 ? -2.375 -1.039 3.289 1.00 92.81 112 ALA A CA 1
ATOM 888 C C . ALA A 1 112 ? -2.284 0.403 3.809 1.00 92.81 112 ALA A C 1
ATOM 890 O O . ALA A 1 112 ? -3.221 0.873 4.448 1.00 92.81 112 ALA A O 1
ATOM 891 N N . GLU A 1 113 ? -1.181 1.103 3.524 1.00 92.56 113 GLU A N 1
ATOM 892 C CA . GLU A 1 113 ? -1.011 2.522 3.862 1.00 92.56 113 GLU A CA 1
ATOM 893 C C . GLU A 1 113 ? -2.087 3.387 3.177 1.00 92.56 113 GLU A C 1
ATOM 895 O O . GLU A 1 113 ? -2.734 4.185 3.853 1.00 92.56 113 GLU A O 1
ATOM 900 N N . GLU A 1 114 ? -2.349 3.172 1.880 1.00 90.50 114 GLU A N 1
ATOM 901 C CA . GLU A 1 114 ? -3.387 3.886 1.115 1.00 90.50 114 GLU A CA 1
ATOM 902 C C . GLU A 1 114 ? -4.801 3.642 1.683 1.00 90.50 114 GLU A C 1
ATOM 904 O O . GLU A 1 114 ? -5.555 4.591 1.918 1.00 90.50 114 GLU A O 1
ATOM 909 N N . PHE A 1 115 ? -5.167 2.382 1.956 1.00 92.69 115 PHE A N 1
ATOM 910 C CA . PHE A 1 115 ? -6.471 2.045 2.545 1.00 92.69 115 PHE A CA 1
ATOM 911 C C . PHE A 1 115 ? -6.638 2.636 3.953 1.00 92.69 115 PHE A C 1
ATOM 913 O O . PHE A 1 115 ? -7.703 3.169 4.287 1.00 92.69 115 PHE A O 1
ATOM 920 N N . LEU A 1 116 ? -5.588 2.571 4.776 1.00 94.44 116 LEU A N 1
ATOM 921 C CA . LEU A 1 116 ? -5.609 3.091 6.138 1.00 94.44 116 LEU A CA 1
ATOM 922 C C . LEU A 1 116 ? -5.718 4.621 6.172 1.00 94.44 116 LEU A C 1
ATOM 924 O O . LEU A 1 116 ? -6.507 5.150 6.954 1.00 94.44 116 LEU A O 1
ATOM 928 N N . GLU A 1 117 ? -4.984 5.332 5.312 1.00 91.81 117 GLU A N 1
ATOM 929 C CA . GLU A 1 117 ? -5.060 6.793 5.175 1.00 91.81 117 GLU A CA 1
ATOM 930 C C . GLU A 1 117 ? -6.502 7.248 4.916 1.00 91.81 117 GLU A C 1
ATOM 932 O O . GLU A 1 117 ? -7.058 8.061 5.665 1.00 91.81 117 GLU A O 1
ATOM 937 N N . VAL A 1 118 ? -7.151 6.669 3.903 1.00 90.12 118 VAL A N 1
ATOM 938 C CA . VAL A 1 118 ? -8.532 7.028 3.563 1.00 90.12 118 VAL A CA 1
ATOM 939 C C . VAL A 1 118 ? -9.486 6.683 4.712 1.00 90.12 118 VAL A C 1
ATOM 941 O O . VAL A 1 118 ? -10.376 7.477 5.037 1.00 90.12 118 VAL A O 1
ATOM 944 N N . ARG A 1 119 ? -9.297 5.537 5.381 1.00 91.69 119 ARG A N 1
ATOM 945 C CA . ARG A 1 119 ? -10.133 5.144 6.524 1.00 91.69 119 ARG A CA 1
ATOM 946 C C . ARG A 1 119 ? -9.986 6.087 7.713 1.00 91.69 119 ARG A C 1
ATOM 948 O O . ARG A 1 119 ? -11.004 6.394 8.335 1.00 91.69 119 ARG A O 1
ATOM 955 N N . ILE A 1 120 ? -8.774 6.555 8.018 1.00 90.62 120 ILE A N 1
ATOM 956 C CA . ILE A 1 120 ? -8.512 7.533 9.084 1.00 90.62 120 ILE A CA 1
ATOM 957 C C . ILE A 1 120 ? -9.206 8.860 8.766 1.00 90.62 120 ILE A C 1
ATOM 959 O O . ILE A 1 120 ? -9.877 9.421 9.632 1.00 90.62 120 ILE A O 1
ATOM 963 N N . ILE A 1 121 ? -9.102 9.351 7.526 1.00 87.69 121 ILE A N 1
ATOM 964 C CA . ILE A 1 121 ? -9.795 10.576 7.096 1.00 87.69 121 ILE A CA 1
ATOM 965 C C . ILE A 1 121 ? -11.306 10.427 7.303 1.00 87.69 121 ILE A C 1
ATOM 967 O O . ILE A 1 121 ? -11.945 11.288 7.912 1.00 87.69 121 ILE A O 1
ATOM 971 N N . ALA A 1 122 ? -11.877 9.312 6.844 1.00 86.94 122 ALA A N 1
ATOM 972 C CA . ALA A 1 122 ? -13.299 9.035 6.993 1.00 86.94 122 ALA A CA 1
ATOM 973 C C . ALA A 1 122 ? -13.723 8.930 8.471 1.00 86.94 122 ALA A C 1
ATOM 975 O O . ALA A 1 122 ? -14.758 9.482 8.842 1.00 86.94 122 ALA A O 1
ATOM 976 N N . ALA A 1 123 ? -12.909 8.286 9.313 1.00 89.06 123 ALA A N 1
ATOM 977 C CA . ALA A 1 123 ? -13.126 8.159 10.756 1.00 89.06 123 ALA A CA 1
ATOM 978 C C . ALA A 1 123 ? -13.246 9.528 11.432 1.00 89.06 123 ALA A C 1
ATOM 980 O O . ALA A 1 123 ? -14.213 9.820 12.135 1.00 89.06 123 ALA A O 1
ATOM 981 N N . LYS A 1 124 ? -12.269 10.401 11.160 1.00 85.81 124 LYS A N 1
ATOM 982 C CA . LYS A 1 124 ? -12.188 11.737 11.754 1.00 85.81 124 LYS A CA 1
ATOM 983 C C . LYS A 1 124 ? -13.336 12.620 11.289 1.00 85.81 124 LYS A C 1
ATOM 985 O O . LYS A 1 124 ? -13.921 13.325 12.105 1.00 85.81 124 LYS A O 1
ATOM 990 N N . ASN A 1 125 ? -13.719 12.526 10.015 1.00 85.62 125 ASN A N 1
ATOM 991 C CA . ASN A 1 125 ? -14.886 13.236 9.487 1.00 85.62 125 ASN A CA 1
ATOM 992 C C . ASN A 1 125 ? -16.201 12.783 10.142 1.00 85.62 125 ASN A C 1
ATOM 994 O O . ASN A 1 125 ? -17.133 13.577 10.240 1.00 85.62 125 ASN A O 1
ATOM 998 N N . ARG A 1 126 ? -16.279 11.530 10.609 1.00 85.81 126 ARG A N 1
ATOM 999 C CA . ARG A 1 126 ? -17.420 11.000 11.375 1.00 85.81 126 ARG A CA 1
ATOM 1000 C C . ARG A 1 126 ? -17.330 11.251 12.883 1.00 85.81 126 ARG A C 1
ATOM 1002 O O . ARG A 1 126 ? -18.268 10.914 13.597 1.00 85.81 126 ARG A O 1
ATOM 1009 N N . GLY A 1 127 ? -16.241 11.845 13.369 1.00 86.94 127 GLY A N 1
ATOM 1010 C CA . GLY A 1 127 ? -16.024 12.068 14.798 1.00 86.94 127 GLY A CA 1
ATOM 1011 C C . GLY A 1 127 ? -15.739 10.787 15.588 1.00 86.94 127 GLY A C 1
ATOM 1012 O O . GLY A 1 127 ? -15.987 10.754 16.791 1.00 86.94 127 GLY A O 1
ATOM 1013 N N . GLU A 1 128 ? -15.238 9.733 14.936 1.00 89.31 128 GLU A N 1
ATOM 1014 C CA . GLU A 1 128 ? -14.778 8.526 15.628 1.00 89.31 128 GLU A CA 1
ATOM 1015 C C . GLU A 1 128 ? -13.565 8.855 16.507 1.00 89.31 128 GLU A C 1
ATOM 1017 O O . GLU A 1 128 ? -12.665 9.591 16.100 1.00 89.31 128 GLU A O 1
ATOM 1022 N N . SER A 1 129 ? -13.529 8.301 17.719 1.00 90.56 129 SER A N 1
ATOM 1023 C CA . SER A 1 129 ? -12.439 8.518 18.678 1.00 90.56 129 SER A CA 1
ATOM 1024 C C . SER A 1 129 ? -11.310 7.492 18.557 1.00 90.56 129 SER A C 1
ATOM 1026 O O . SER A 1 129 ? -10.221 7.722 19.082 1.00 90.56 129 SER A O 1
ATOM 1028 N N . ARG A 1 130 ? -11.552 6.372 17.868 1.00 92.62 130 ARG A N 1
ATOM 1029 C CA . ARG A 1 130 ? -10.662 5.209 17.805 1.00 92.62 130 ARG A CA 1
ATOM 1030 C C . ARG A 1 130 ? -10.840 4.455 16.488 1.00 92.62 130 ARG A C 1
ATOM 1032 O O . ARG A 1 130 ? -11.932 4.461 15.928 1.00 92.62 130 ARG A O 1
ATOM 1039 N N . LEU A 1 131 ? -9.771 3.811 16.030 1.00 94.31 131 LEU A N 1
ATOM 1040 C CA . LEU A 1 131 ? -9.774 2.864 14.915 1.00 94.31 131 LEU A CA 1
ATOM 1041 C C . LEU A 1 131 ? -8.862 1.675 15.243 1.00 94.31 131 LEU A C 1
ATOM 1043 O O . LEU A 1 131 ? -7.713 1.871 15.636 1.00 94.31 131 LEU A O 1
ATOM 1047 N N . GLU A 1 132 ? -9.351 0.455 15.069 1.00 94.62 132 GLU A N 1
ATOM 1048 C CA . GLU A 1 132 ? -8.582 -0.783 15.166 1.00 94.62 132 GLU A CA 1
ATOM 1049 C C . GLU A 1 132 ? -8.115 -1.224 13.772 1.00 94.62 132 GLU A C 1
ATOM 1051 O O . GLU A 1 132 ? -8.915 -1.581 12.913 1.00 94.62 132 GLU A O 1
ATOM 1056 N N . ALA A 1 133 ? -6.804 -1.198 13.531 1.00 94.56 133 ALA A N 1
ATOM 1057 C CA . ALA A 1 133 ? -6.192 -1.669 12.294 1.00 94.56 133 ALA A CA 1
ATOM 1058 C C . ALA A 1 133 ? -5.644 -3.090 12.477 1.00 94.56 133 ALA A C 1
ATOM 1060 O O . ALA A 1 133 ? -4.652 -3.306 13.182 1.00 94.56 133 ALA A O 1
ATOM 1061 N N . ILE A 1 134 ? -6.266 -4.064 11.815 1.00 92.00 134 ILE A N 1
ATOM 1062 C CA . ILE A 1 134 ? -5.856 -5.469 11.840 1.00 92.00 134 ILE A CA 1
ATOM 1063 C C . ILE A 1 134 ? -4.784 -5.667 10.761 1.00 92.00 134 ILE A C 1
ATOM 1065 O O . ILE A 1 134 ? -5.061 -5.688 9.564 1.00 92.00 134 ILE A O 1
ATOM 1069 N N . VAL A 1 135 ? -3.528 -5.792 11.187 1.00 88.38 135 VAL A N 1
ATOM 1070 C CA . VAL A 1 135 ? -2.349 -5.944 10.309 1.00 88.38 135 VAL A CA 1
ATOM 1071 C C . VAL A 1 135 ? -1.923 -7.405 10.126 1.00 88.38 135 VAL A C 1
ATOM 1073 O O . VAL A 1 135 ? -1.034 -7.708 9.326 1.00 88.38 135 VAL A O 1
ATOM 1076 N N . GLY A 1 136 ? -2.563 -8.315 10.864 1.00 78.69 136 GLY A N 1
ATOM 1077 C CA . GLY A 1 136 ? -2.246 -9.738 10.895 1.00 78.69 136 GLY A CA 1
ATOM 1078 C C . GLY A 1 136 ? -1.019 -10.065 11.756 1.00 78.69 136 GLY A C 1
ATOM 1079 O O . GLY A 1 136 ? -0.195 -9.213 12.086 1.00 78.69 136 GLY A O 1
ATOM 1080 N N . LYS A 1 137 ? -0.882 -11.342 12.130 1.00 71.19 137 LYS A N 1
ATOM 1081 C CA . LYS A 1 137 ? 0.208 -11.833 13.002 1.00 71.19 137 LYS A CA 1
ATOM 1082 C C . LYS A 1 137 ? 1.507 -12.165 12.252 1.00 71.19 137 LYS A C 1
ATOM 1084 O O . LYS A 1 137 ? 2.478 -12.580 12.871 1.00 71.19 137 LYS A O 1
ATOM 1089 N N . GLY A 1 138 ? 1.524 -12.027 10.924 1.00 65.12 138 GLY A N 1
ATOM 1090 C CA . GLY A 1 138 ? 2.674 -12.387 10.084 1.00 65.12 138 GLY A CA 1
ATOM 1091 C C . GLY A 1 138 ? 2.809 -13.881 9.762 1.00 65.12 138 GLY A C 1
ATOM 1092 O O . GLY A 1 138 ? 3.781 -14.262 9.128 1.00 65.12 138 GLY A O 1
ATOM 1093 N N . LEU A 1 139 ? 1.838 -14.727 10.127 1.00 61.25 139 LEU A N 1
ATOM 1094 C CA . LEU A 1 139 ? 1.905 -16.184 9.910 1.00 61.25 139 LEU A CA 1
ATOM 1095 C C . LEU A 1 139 ? 1.989 -16.590 8.425 1.00 61.25 139 LEU A C 1
ATOM 1097 O O . LEU A 1 139 ? 2.578 -17.616 8.103 1.00 61.25 139 LEU A O 1
ATOM 1101 N N . HIS A 1 140 ? 1.438 -15.768 7.526 1.00 55.97 140 HIS A N 1
ATOM 1102 C CA . HIS A 1 140 ? 1.399 -16.019 6.079 1.00 55.97 140 HIS A CA 1
ATOM 1103 C C . HIS A 1 140 ? 2.307 -15.087 5.267 1.00 55.97 140 HIS A C 1
ATOM 1105 O O . HIS A 1 140 ? 2.273 -15.102 4.034 1.00 55.97 140 HIS A O 1
ATOM 1111 N N . SER A 1 141 ? 3.106 -14.234 5.917 1.00 57.53 141 SER A N 1
ATOM 1112 C CA . SER A 1 141 ? 4.067 -13.429 5.171 1.00 57.53 141 SER A CA 1
ATOM 1113 C C . SER A 1 141 ? 5.247 -14.296 4.740 1.00 57.53 141 SER A C 1
ATOM 1115 O O . SER A 1 141 ? 5.650 -15.239 5.423 1.00 57.53 141 SER A O 1
ATOM 1117 N N . LYS A 1 142 ? 5.824 -13.969 3.582 1.00 51.03 142 LYS A N 1
ATOM 1118 C CA . LYS A 1 142 ? 7.092 -14.565 3.164 1.00 51.03 142 LYS A CA 1
ATOM 1119 C C . LYS A 1 142 ? 8.129 -14.283 4.256 1.00 51.03 142 LYS A C 1
ATOM 1121 O O . LYS A 1 142 ? 8.330 -13.119 4.603 1.00 51.03 142 LYS A O 1
ATOM 1126 N N . ASP A 1 143 ? 8.703 -15.349 4.805 1.00 46.66 143 ASP A N 1
ATOM 1127 C CA . ASP A 1 143 ? 9.670 -15.357 5.914 1.00 46.66 143 ASP A CA 1
ATOM 1128 C C . ASP A 1 143 ? 9.099 -15.053 7.316 1.00 46.66 143 ASP A C 1
ATOM 1130 O O . ASP A 1 143 ? 9.864 -14.834 8.252 1.00 46.66 143 ASP A O 1
ATOM 1134 N N . GLY A 1 144 ? 7.772 -15.032 7.497 1.00 48.69 144 GLY A N 1
ATOM 1135 C CA . GLY A 1 144 ? 7.144 -14.802 8.809 1.00 48.69 144 GLY A CA 1
ATOM 1136 C C . GLY A 1 144 ? 7.303 -13.374 9.355 1.00 48.69 144 GLY A C 1
ATOM 1137 O O . GLY A 1 144 ? 6.960 -13.093 10.503 1.00 48.69 144 GLY A O 1
ATOM 1138 N N . VAL A 1 145 ? 7.833 -12.444 8.552 1.00 52.81 145 VAL A N 1
ATOM 1139 C CA . VAL A 1 145 ? 8.019 -11.040 8.939 1.00 52.81 145 VAL A CA 1
ATOM 1140 C C . VAL A 1 145 ? 6.720 -10.270 8.718 1.00 52.81 145 VAL A C 1
ATOM 1142 O O . VAL A 1 145 ? 6.296 -10.061 7.577 1.00 52.81 145 VAL A O 1
ATOM 1145 N N . ALA A 1 146 ? 6.074 -9.826 9.795 1.00 65.44 146 ALA A N 1
ATOM 1146 C CA . ALA A 1 146 ? 4.913 -8.942 9.729 1.00 65.44 146 ALA A CA 1
ATOM 1147 C C . ALA A 1 146 ? 5.342 -7.546 9.234 1.00 65.44 146 ALA A C 1
ATOM 1149 O O . ALA A 1 146 ? 5.700 -6.682 10.024 1.00 65.44 146 ALA A O 1
ATOM 1150 N N . LYS A 1 147 ? 5.345 -7.318 7.913 1.00 82.38 147 LYS A N 1
ATOM 1151 C CA . LYS A 1 147 ? 5.762 -6.030 7.316 1.00 82.38 147 LYS A CA 1
ATOM 1152 C C . LYS A 1 147 ? 4.721 -4.919 7.455 1.00 82.38 147 LYS A C 1
ATOM 1154 O O . LYS A 1 147 ? 5.081 -3.748 7.367 1.00 82.38 147 LYS A O 1
ATOM 1159 N N . LEU A 1 148 ? 3.453 -5.282 7.657 1.00 88.19 148 LEU A N 1
ATOM 1160 C CA . LEU A 1 148 ? 2.352 -4.326 7.772 1.00 88.19 148 LEU A CA 1
ATOM 1161 C C . LEU A 1 148 ? 2.380 -3.574 9.098 1.00 88.19 148 LEU A C 1
ATOM 1163 O O . LEU A 1 148 ? 2.250 -2.357 9.095 1.00 88.19 148 LEU A O 1
ATOM 1167 N N . LYS A 1 149 ? 2.641 -4.269 10.208 1.00 89.88 149 LYS A N 1
ATOM 1168 C CA . LYS A 1 149 ? 2.733 -3.654 11.536 1.00 89.88 149 LYS A CA 1
ATOM 1169 C C . LYS A 1 149 ? 3.686 -2.446 11.578 1.00 89.88 149 LYS A C 1
ATOM 1171 O O . LYS A 1 149 ? 3.195 -1.339 11.776 1.00 89.88 149 LYS A O 1
ATOM 1176 N N . PRO A 1 150 ? 4.990 -2.581 11.260 1.00 90.75 150 PRO A N 1
ATOM 1177 C CA . PRO A 1 150 ? 5.899 -1.439 11.280 1.00 90.75 150 PRO A CA 1
ATOM 1178 C C . PRO A 1 150 ? 5.567 -0.385 10.216 1.00 90.75 150 PRO A C 1
ATOM 1180 O O . PRO A 1 150 ? 6.052 0.736 10.307 1.00 90.75 150 PRO A O 1
ATOM 1183 N N . ALA A 1 151 ? 4.802 -0.713 9.170 1.00 91.56 151 ALA A N 1
ATOM 1184 C CA . ALA A 1 151 ? 4.347 0.278 8.197 1.00 91.56 151 ALA A CA 1
ATOM 1185 C C . ALA A 1 151 ? 3.213 1.149 8.744 1.00 91.56 151 ALA A C 1
ATOM 1187 O O . ALA A 1 151 ? 3.297 2.371 8.672 1.00 91.56 151 ALA A O 1
ATOM 1188 N N . VAL A 1 152 ? 2.210 0.528 9.364 1.00 92.00 152 VAL A N 1
ATOM 1189 C CA . VAL A 1 152 ? 1.098 1.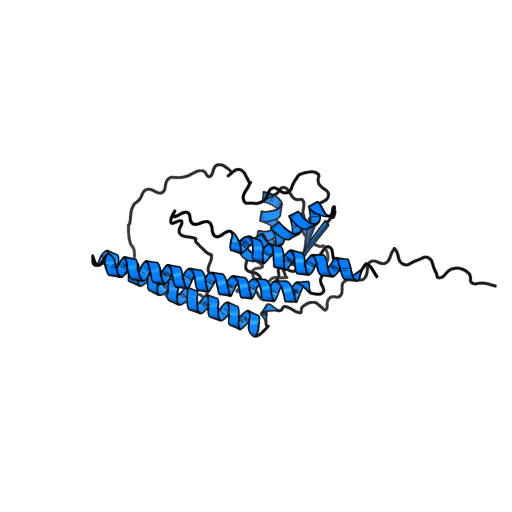232 10.012 1.00 92.00 152 VAL A CA 1
ATOM 1190 C C . VAL A 1 152 ? 1.588 2.111 11.162 1.00 92.00 152 VAL A C 1
ATOM 1192 O O . VAL A 1 152 ? 1.156 3.256 11.280 1.00 92.00 152 VAL A O 1
ATOM 1195 N N . GLU A 1 153 ? 2.533 1.622 11.967 1.00 92.06 153 GLU A N 1
ATOM 1196 C CA . GLU A 1 153 ? 3.166 2.413 13.030 1.00 92.06 153 GLU A CA 1
ATOM 1197 C C . GLU A 1 153 ? 3.856 3.660 12.462 1.00 92.06 153 GLU A C 1
ATOM 1199 O O . GLU A 1 153 ? 3.564 4.776 12.891 1.00 92.06 153 GLU A O 1
ATOM 1204 N N . ARG A 1 154 ? 4.689 3.498 11.421 1.00 92.00 154 ARG A N 1
ATOM 1205 C CA . ARG A 1 154 ? 5.340 4.631 10.742 1.00 92.00 154 ARG A CA 1
ATOM 1206 C C . ARG A 1 154 ? 4.339 5.624 10.163 1.00 92.00 154 ARG A C 1
ATOM 1208 O O . ARG A 1 154 ? 4.586 6.825 10.239 1.00 92.00 154 ARG A O 1
ATOM 1215 N N . LEU A 1 155 ? 3.236 5.152 9.578 1.00 90.50 155 LEU A N 1
ATOM 1216 C CA . LEU A 1 155 ? 2.177 6.029 9.080 1.00 90.50 155 LEU A CA 1
ATOM 1217 C C . LEU A 1 155 ? 1.603 6.857 10.240 1.00 90.50 155 LEU A C 1
ATOM 1219 O O . LEU A 1 155 ? 1.537 8.082 10.159 1.00 90.50 155 LEU A O 1
ATOM 1223 N N . CYS A 1 156 ? 1.271 6.222 11.365 1.00 90.75 156 CYS A N 1
ATOM 1224 C CA . CYS A 1 156 ? 0.772 6.931 12.542 1.00 90.75 156 CYS A CA 1
ATOM 1225 C C . CYS A 1 156 ? 1.772 7.984 13.048 1.00 90.75 156 CYS A C 1
ATOM 1227 O O . CYS A 1 156 ? 1.386 9.135 13.254 1.00 90.75 156 CYS A O 1
ATOM 1229 N N . GLU A 1 157 ? 3.058 7.637 13.165 1.00 89.31 157 GLU A N 1
ATOM 1230 C CA . GLU A 1 157 ? 4.127 8.570 13.550 1.00 89.31 157 GLU A CA 1
ATOM 1231 C C . GLU A 1 157 ? 4.240 9.764 12.590 1.00 89.31 157 GLU A C 1
ATOM 1233 O O . GLU A 1 157 ? 4.357 10.911 13.030 1.00 89.31 157 GLU A O 1
ATOM 1238 N N . GLN A 1 158 ? 4.191 9.516 11.277 1.00 86.25 158 GLN A N 1
ATOM 1239 C CA . GLN A 1 158 ? 4.260 10.561 10.251 1.00 86.25 158 GLN A CA 1
ATOM 1240 C C . GLN A 1 158 ? 3.100 11.553 10.370 1.00 86.25 158 GLN A C 1
ATOM 1242 O O . GLN A 1 158 ? 3.310 12.756 10.220 1.00 86.25 158 GLN A O 1
ATOM 1247 N N . HIS A 1 159 ? 1.903 11.072 10.699 1.00 82.12 159 HIS A N 1
ATOM 1248 C CA . HIS A 1 159 ? 0.713 11.909 10.850 1.00 82.12 159 HIS A CA 1
ATOM 1249 C C . HIS A 1 159 ? 0.478 12.400 12.288 1.00 82.12 159 HIS A C 1
ATOM 1251 O O . HIS A 1 159 ? -0.543 13.034 12.555 1.00 82.12 159 HIS A O 1
ATOM 1257 N N . GLY A 1 160 ? 1.411 12.140 13.213 1.00 85.62 160 GLY A N 1
ATOM 1258 C CA . GLY A 1 160 ? 1.303 12.555 14.614 1.00 85.62 160 GLY A CA 1
ATOM 1259 C C . GLY A 1 160 ? 0.137 11.902 15.363 1.00 85.62 160 GLY A C 1
ATOM 1260 O O . GLY A 1 160 ? -0.376 12.480 16.321 1.00 85.62 160 GLY A O 1
ATOM 1261 N N . LEU A 1 161 ? -0.308 10.727 14.916 1.0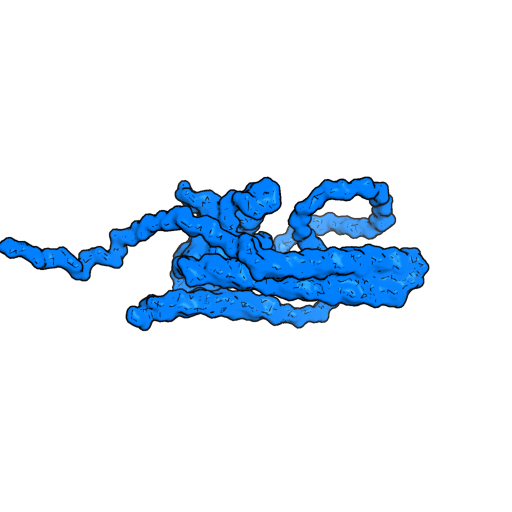0 89.06 161 LEU A N 1
ATOM 1262 C CA . LEU A 1 161 ? -1.368 9.956 15.555 1.00 89.06 161 LEU A CA 1
ATOM 1263 C C . LEU A 1 161 ? -0.788 9.143 16.709 1.00 89.06 161 LEU A C 1
ATOM 1265 O O . LEU A 1 161 ? 0.269 8.522 16.583 1.00 89.06 161 LEU A O 1
ATOM 1269 N N . ARG A 1 162 ? -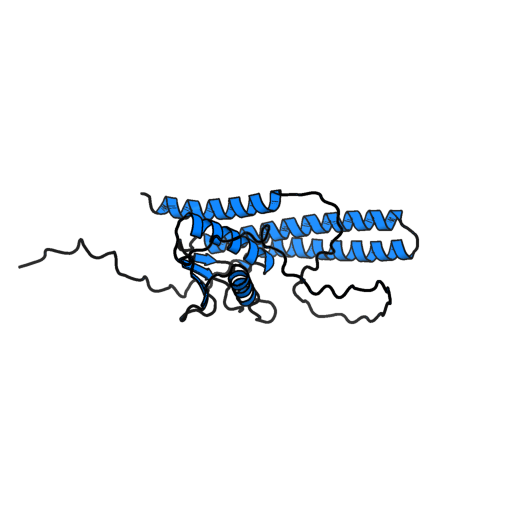1.500 9.117 17.836 1.00 91.44 162 ARG A N 1
ATOM 1270 C CA . ARG A 1 162 ? -1.170 8.210 18.938 1.00 91.44 162 ARG A CA 1
ATOM 1271 C C . ARG A 1 162 ? -1.692 6.820 18.593 1.00 91.44 162 ARG A C 1
ATOM 1273 O O . ARG A 1 162 ? -2.797 6.684 18.074 1.00 91.44 162 ARG A O 1
ATOM 1280 N N . TYR A 1 163 ? -0.907 5.796 18.894 1.00 93.38 163 TYR A N 1
ATOM 1281 C CA . TYR A 1 163 ? -1.290 4.409 18.668 1.00 93.38 163 TYR A CA 1
ATOM 1282 C C . TYR A 1 163 ? -0.728 3.501 19.763 1.00 93.38 163 TYR A C 1
ATOM 1284 O O . TYR A 1 163 ? 0.213 3.863 20.473 1.00 93.38 163 TYR A O 1
ATOM 1292 N N . SER A 1 164 ? -1.321 2.323 19.903 1.00 92.25 164 SER A N 1
ATOM 1293 C CA . SER A 1 164 ? -0.853 1.258 20.787 1.00 92.25 164 SER A CA 1
ATOM 1294 C C . SER A 1 164 ? -1.206 -0.099 20.199 1.00 92.25 164 SER A C 1
ATOM 1296 O O . SER A 1 164 ? -2.224 -0.236 19.528 1.00 92.25 164 SER A O 1
ATOM 1298 N N . GLU A 1 165 ? -0.414 -1.119 20.490 1.00 90.12 165 GLU A N 1
ATOM 1299 C CA . GLU A 1 165 ? -0.811 -2.496 20.197 1.00 90.12 165 GLU A CA 1
ATOM 1300 C C . GLU A 1 165 ? -1.959 -2.939 21.109 1.00 90.12 165 GLU A C 1
ATOM 1302 O O . GLU A 1 165 ? -2.012 -2.553 22.282 1.00 90.12 165 GLU A O 1
ATOM 1307 N N . ASP A 1 166 ? -2.863 -3.771 20.589 1.00 86.88 166 ASP A N 1
ATOM 1308 C CA . ASP A 1 166 ? -3.861 -4.413 21.437 1.00 86.88 166 ASP A CA 1
ATOM 1309 C C . ASP A 1 166 ? -3.199 -5.419 22.395 1.00 86.88 166 ASP A C 1
ATOM 1311 O O . ASP A 1 166 ? -2.367 -6.242 22.007 1.00 86.88 166 ASP A O 1
ATOM 1315 N N . GLN A 1 167 ? -3.591 -5.374 23.671 1.00 78.94 167 GLN A N 1
ATOM 1316 C CA . GLN A 1 167 ? -2.985 -6.198 24.724 1.00 78.94 167 GLN A CA 1
ATOM 1317 C C . GLN A 1 167 ? -3.281 -7.696 24.566 1.00 78.94 167 GLN A C 1
ATOM 1319 O O . GLN A 1 167 ? -2.563 -8.526 25.124 1.00 78.94 167 GLN A O 1
ATOM 1324 N N . LYS A 1 168 ? -4.353 -8.051 23.851 1.00 81.62 168 LYS A N 1
ATOM 1325 C CA . LYS A 1 168 ? -4.812 -9.432 23.654 1.00 81.62 168 LYS A CA 1
ATOM 1326 C C . LYS A 1 168 ? -4.446 -9.958 22.266 1.00 81.62 168 LYS A C 1
ATOM 1328 O O . LYS A 1 168 ? -4.369 -11.174 22.089 1.00 81.62 168 LYS A O 1
ATOM 1333 N N . ASN A 1 169 ? -4.196 -9.076 21.296 1.00 80.56 169 ASN A N 1
ATOM 1334 C CA . ASN A 1 169 ? -3.875 -9.444 19.924 1.00 80.56 169 ASN A CA 1
ATOM 1335 C C . ASN A 1 169 ? -2.765 -8.569 19.314 1.00 80.56 169 ASN A C 1
ATOM 1337 O O . ASN A 1 169 ? -3.012 -7.500 18.765 1.00 80.56 169 ASN A O 1
ATOM 1341 N N . ALA A 1 170 ? -1.542 -9.104 19.276 1.00 80.19 170 ALA A N 1
ATOM 1342 C CA . ALA A 1 170 ? -0.376 -8.436 18.684 1.00 80.19 170 ALA A CA 1
ATOM 1343 C C . ALA A 1 170 ? -0.487 -8.147 17.167 1.00 80.19 170 ALA A C 1
ATOM 1345 O O . ALA A 1 170 ? 0.400 -7.497 16.605 1.00 80.19 170 ALA A O 1
ATOM 1346 N N . GLY A 1 171 ? -1.529 -8.657 16.498 1.00 86.88 171 GLY A N 1
ATOM 1347 C CA . GLY A 1 171 ? -1.864 -8.360 15.103 1.00 86.88 171 GLY A CA 1
ATOM 1348 C C . GLY A 1 171 ? -2.810 -7.169 14.918 1.00 86.88 171 GLY A C 1
ATOM 1349 O O . GLY A 1 171 ? -3.242 -6.941 13.790 1.00 86.88 171 GLY A O 1
ATOM 1350 N N . VAL A 1 172 ? -3.147 -6.440 15.987 1.00 91.00 172 VAL A N 1
ATOM 1351 C CA . VAL A 1 172 ? -4.044 -5.276 15.955 1.00 91.00 172 VAL A CA 1
ATOM 1352 C C . VAL A 1 172 ? -3.323 -4.047 16.499 1.00 91.00 172 VAL A C 1
ATOM 1354 O O . VAL A 1 172 ? -2.726 -4.082 17.577 1.00 91.00 172 VAL A O 1
ATOM 1357 N N . ILE A 1 173 ? -3.394 -2.952 15.745 1.00 93.12 173 ILE A N 1
ATOM 1358 C CA . ILE A 1 173 ? -2.934 -1.629 16.163 1.00 93.12 173 ILE A CA 1
ATOM 1359 C C . ILE A 1 173 ? -4.161 -0.764 16.429 1.00 93.12 173 ILE A C 1
ATOM 1361 O O . ILE A 1 173 ? -4.985 -0.540 15.550 1.00 93.12 173 ILE A O 1
ATOM 1365 N N . VAL A 1 174 ? -4.257 -0.246 17.644 1.00 94.44 174 VAL A N 1
ATOM 1366 C CA . VAL A 1 174 ? -5.288 0.694 18.067 1.00 94.44 174 VAL A CA 1
ATOM 1367 C C . VAL A 1 174 ? -4.788 2.111 17.828 1.00 94.44 174 VAL A C 1
ATOM 1369 O O . VAL A 1 174 ? -3.787 2.518 18.413 1.00 94.44 174 VAL A O 1
ATOM 1372 N N . ILE A 1 175 ? -5.494 2.868 16.996 1.00 94.19 175 ILE A N 1
ATOM 1373 C CA . ILE A 1 175 ? -5.179 4.251 16.633 1.00 94.19 175 ILE A CA 1
ATOM 1374 C C . ILE A 1 175 ? -6.154 5.177 17.358 1.00 94.19 175 ILE A C 1
ATOM 1376 O O . ILE A 1 175 ? -7.371 5.036 17.241 1.00 94.19 175 ILE A O 1
ATOM 1380 N N . ASP A 1 176 ? -5.613 6.134 18.103 1.00 92.38 176 ASP A N 1
ATOM 1381 C CA . ASP A 1 176 ? -6.375 7.172 18.790 1.00 92.38 176 ASP A CA 1
ATOM 1382 C C . ASP A 1 176 ? -6.618 8.350 17.838 1.00 92.38 176 ASP A C 1
ATOM 1384 O O . ASP A 1 176 ? -5.692 9.008 17.350 1.00 92.38 176 ASP A O 1
ATOM 1388 N N . LEU A 1 177 ? -7.897 8.611 17.579 1.00 89.50 177 LEU A N 1
ATOM 1389 C CA . LEU A 1 177 ? -8.375 9.665 16.689 1.00 89.50 177 LEU A CA 1
ATOM 1390 C C . LEU A 1 177 ? -8.921 10.879 17.452 1.00 89.50 177 LEU A C 1
ATOM 1392 O O . LEU A 1 177 ? -9.268 11.882 16.829 1.00 89.50 177 LEU A O 1
ATOM 1396 N N . SER A 1 178 ? -8.961 10.818 18.788 1.00 81.31 178 SER A N 1
ATOM 1397 C CA . SER A 1 178 ? -9.497 11.872 19.659 1.00 81.31 178 SER A CA 1
ATOM 1398 C C . SER A 1 178 ? -8.602 13.112 19.747 1.00 81.31 178 SER A C 1
ATOM 1400 O O . SER A 1 178 ? -9.046 14.181 20.171 1.00 81.31 178 SER A O 1
ATOM 1402 N N . THR A 1 179 ? -7.332 12.995 19.348 1.00 67.38 179 THR A N 1
ATOM 1403 C CA . THR A 1 179 ? -6.375 14.099 19.451 1.00 67.38 179 THR A CA 1
ATOM 1404 C C . THR A 1 179 ? -6.712 15.190 18.429 1.00 67.38 179 THR A C 1
ATOM 1406 O O . THR A 1 179 ? -6.790 14.938 17.224 1.00 67.38 179 THR A O 1
ATOM 1409 N N . ALA A 1 180 ? -6.892 16.424 18.907 1.00 53.44 180 ALA A N 1
ATOM 1410 C CA . ALA A 1 180 ? -7.174 17.583 18.067 1.00 53.44 180 ALA A CA 1
ATOM 1411 C C . ALA A 1 180 ? -5.980 17.904 17.149 1.00 53.44 180 ALA A C 1
ATOM 1413 O O . ALA A 1 180 ? -4.944 18.398 17.586 1.00 53.44 180 ALA A O 1
ATOM 1414 N N . GLY A 1 181 ? -6.144 17.625 15.861 1.00 54.88 181 GLY A N 1
ATOM 1415 C CA . GLY A 1 181 ? -5.199 17.951 14.796 1.00 54.88 181 GLY A CA 1
ATOM 1416 C C . GLY A 1 181 ? -5.687 17.314 13.505 1.00 54.88 181 GLY A C 1
ATOM 1417 O O . GLY A 1 181 ? -5.989 16.125 13.498 1.00 54.88 181 GLY A O 1
ATOM 1418 N N . GLY A 1 182 ? -5.858 18.083 12.429 1.00 54.06 182 GLY A N 1
ATOM 1419 C CA . GLY A 1 182 ? -6.306 17.540 11.143 1.00 54.06 182 GLY A CA 1
ATOM 1420 C C . GLY A 1 182 ? -5.348 16.448 10.661 1.00 54.06 182 GLY A C 1
ATOM 1421 O O . GLY A 1 182 ? -4.137 16.604 10.763 1.00 54.06 182 GLY A O 1
ATOM 1422 N N . TYR A 1 183 ? -5.873 15.320 10.176 1.00 55.16 183 TYR A N 1
ATOM 1423 C CA . TYR A 1 183 ? -5.033 14.393 9.420 1.00 55.16 183 TYR A CA 1
ATOM 1424 C C . TYR A 1 183 ? -4.662 15.090 8.106 1.00 55.16 183 TYR A C 1
ATOM 1426 O O . TYR A 1 183 ? -5.545 15.415 7.313 1.00 55.16 183 TYR A O 1
ATOM 1434 N N . THR A 1 184 ? -3.380 15.377 7.896 1.00 56.09 184 THR A N 1
ATOM 1435 C CA . THR A 1 184 ? -2.894 15.915 6.621 1.00 56.09 184 THR A CA 1
ATOM 1436 C C . THR A 1 184 ? -2.622 14.744 5.697 1.00 56.09 184 THR A C 1
ATOM 1438 O O . THR A 1 184 ? -1.787 13.915 6.041 1.00 56.09 184 THR A O 1
ATOM 1441 N N . SER A 1 185 ? -3.299 14.676 4.547 1.00 55.25 185 SER A N 1
ATOM 1442 C CA . SER A 1 185 ? -3.027 13.637 3.547 1.00 55.25 185 SER A CA 1
ATOM 1443 C C . SER A 1 185 ? -1.552 13.628 3.140 1.00 55.25 185 SER A C 1
ATOM 1445 O O . SER A 1 185 ? -0.921 14.689 3.097 1.00 55.25 185 SER A O 1
ATOM 1447 N N . MET A 1 186 ? -1.009 12.455 2.808 1.00 56.53 186 MET A N 1
ATOM 1448 C CA . MET A 1 186 ? 0.382 12.282 2.377 1.00 56.53 186 MET A CA 1
ATOM 1449 C C . MET A 1 186 ? 0.748 13.204 1.193 1.00 56.53 186 MET A C 1
ATOM 1451 O O . MET A 1 186 ? 1.880 13.676 1.101 1.00 56.53 186 MET A O 1
ATOM 1455 N N . ASN A 1 187 ? -0.234 13.574 0.362 1.00 57.78 187 ASN A N 1
ATOM 1456 C CA . ASN A 1 187 ? -0.081 14.527 -0.747 1.00 57.78 187 ASN A CA 1
ATOM 1457 C C . ASN A 1 187 ? 0.187 15.984 -0.309 1.00 57.78 187 ASN A C 1
ATOM 1459 O O . ASN A 1 187 ? 0.641 16.792 -1.114 1.00 57.78 187 ASN A O 1
ATOM 1463 N N . ASN A 1 188 ? -0.087 16.324 0.954 1.00 54.75 188 ASN A N 1
ATOM 1464 C CA . ASN A 1 188 ? -0.028 17.684 1.500 1.00 54.75 188 ASN A CA 1
ATOM 1465 C C . ASN A 1 188 ? 1.010 17.844 2.626 1.00 54.75 188 ASN A C 1
ATOM 1467 O O . ASN A 1 188 ? 1.073 18.900 3.261 1.00 54.75 188 ASN A O 1
ATOM 1471 N N . MET A 1 189 ? 1.817 16.818 2.914 1.00 48.12 189 MET A N 1
ATOM 1472 C CA . MET A 1 189 ? 2.832 16.905 3.962 1.00 48.12 189 MET A CA 1
ATOM 1473 C C . MET A 1 189 ? 4.056 17.699 3.461 1.00 48.12 189 MET A C 1
ATOM 1475 O O . MET A 1 189 ? 4.578 17.399 2.386 1.00 48.12 189 MET A O 1
ATOM 1479 N N . PRO A 1 190 ? 4.564 18.695 4.215 1.00 46.00 190 PRO A N 1
ATOM 1480 C CA . PRO A 1 190 ? 5.811 19.351 3.859 1.00 46.00 190 PRO A CA 1
ATOM 1481 C C . PRO A 1 190 ? 6.943 18.325 3.909 1.00 46.00 190 PRO A C 1
ATOM 1483 O O . PRO A 1 190 ? 7.210 17.733 4.958 1.00 46.00 190 PRO A O 1
ATOM 1486 N N . SER A 1 191 ? 7.620 18.125 2.779 1.00 48.06 191 SER A N 1
ATOM 1487 C CA . SER A 1 191 ? 8.818 17.297 2.688 1.00 48.06 191 SER A CA 1
ATOM 1488 C C . SER A 1 191 ? 9.802 17.716 3.782 1.00 48.06 191 SER A C 1
ATOM 1490 O O . SER A 1 191 ? 10.337 18.826 3.743 1.00 48.06 191 SER A O 1
ATOM 1492 N N . LYS A 1 192 ? 10.075 16.845 4.766 1.00 41.19 192 LYS A N 1
ATOM 1493 C CA . LYS A 1 192 ? 11.245 17.044 5.635 1.00 41.19 192 LYS A CA 1
ATOM 1494 C C . LYS A 1 192 ? 12.472 17.193 4.725 1.00 41.19 192 LYS A C 1
ATOM 1496 O O . LYS A 1 192 ? 12.561 16.468 3.729 1.00 41.19 192 LYS A O 1
ATOM 1501 N N . PRO A 1 193 ? 13.417 18.102 5.024 1.00 34.97 193 PRO A N 1
ATOM 1502 C CA . PRO A 1 193 ? 14.626 18.231 4.231 1.00 34.97 193 PRO A CA 1
ATOM 1503 C C . PRO A 1 193 ? 15.396 16.915 4.324 1.00 34.97 193 PRO A C 1
ATOM 1505 O O . PRO A 1 193 ? 16.069 16.628 5.314 1.00 34.97 193 PRO A O 1
ATOM 1508 N N . ASN A 1 194 ? 15.282 16.097 3.280 1.00 41.28 194 ASN A N 1
ATOM 1509 C CA . ASN A 1 194 ? 16.220 15.020 3.046 1.00 41.28 194 ASN A CA 1
ATOM 1510 C C . ASN A 1 194 ? 17.596 15.682 2.963 1.00 41.28 194 ASN A C 1
ATOM 1512 O O . ASN A 1 194 ? 17.791 16.607 2.170 1.00 41.28 194 ASN A O 1
ATOM 1516 N N . LYS A 1 195 ? 18.562 15.234 3.771 1.00 35.56 195 LYS A N 1
ATOM 1517 C CA . LYS A 1 195 ? 19.968 15.521 3.483 1.00 35.56 195 LYS A CA 1
ATOM 1518 C C . LYS A 1 195 ? 20.276 14.845 2.148 1.00 35.56 195 LYS A C 1
ATOM 1520 O O . LYS A 1 195 ? 20.589 13.662 2.098 1.00 35.56 195 LYS A O 1
ATOM 1525 N N . ILE A 1 196 ? 20.110 15.600 1.065 1.00 35.97 196 ILE A N 1
ATOM 1526 C CA . ILE A 1 196 ? 20.484 15.209 -0.287 1.00 35.97 196 ILE A CA 1
ATOM 1527 C C . ILE A 1 196 ? 22.009 15.205 -0.316 1.00 35.97 196 ILE A C 1
ATOM 1529 O O . ILE A 1 196 ? 22.656 16.213 -0.600 1.00 35.97 196 ILE A O 1
ATOM 1533 N N . THR A 1 197 ? 22.607 14.060 -0.013 1.00 36.72 197 THR A N 1
ATOM 1534 C CA . THR A 1 197 ? 23.921 13.737 -0.556 1.00 36.72 197 THR A CA 1
ATOM 1535 C C . THR A 1 197 ? 23.702 13.532 -2.051 1.00 36.72 197 THR A C 1
ATOM 1537 O O . THR A 1 197 ? 23.050 12.575 -2.465 1.00 36.72 197 THR A O 1
ATOM 1540 N N . LYS A 1 198 ? 24.155 14.491 -2.865 1.00 28.53 198 LYS A N 1
ATOM 1541 C CA . LYS A 1 198 ? 24.081 14.417 -4.330 1.00 28.53 198 LYS A CA 1
ATOM 1542 C C . LYS A 1 198 ? 24.671 13.074 -4.796 1.00 28.53 198 LYS A C 1
ATOM 1544 O O . LYS A 1 198 ? 25.843 12.833 -4.504 1.00 28.53 198 LYS A O 1
ATOM 1549 N N . PRO A 1 199 ? 23.945 12.221 -5.541 1.00 32.62 199 PRO A N 1
ATOM 1550 C CA . PRO A 1 199 ? 24.584 11.115 -6.226 1.00 32.62 199 PRO A CA 1
ATOM 1551 C C . PRO A 1 199 ? 25.316 11.676 -7.443 1.00 32.62 199 PRO A C 1
ATOM 1553 O O . PRO A 1 199 ? 24.714 12.142 -8.412 1.00 32.62 199 PRO A O 1
ATOM 1556 N N . GLN A 1 200 ? 26.639 11.667 -7.353 1.00 28.14 200 GLN A N 1
ATOM 1557 C CA . GLN A 1 200 ? 27.538 11.914 -8.465 1.00 28.14 200 GLN A CA 1
ATOM 1558 C C . GLN A 1 200 ? 27.294 10.827 -9.523 1.00 28.14 200 GLN A C 1
ATOM 1560 O O . GLN A 1 200 ? 27.397 9.635 -9.237 1.00 28.14 200 GLN A O 1
ATOM 1565 N N . GLN A 1 201 ? 26.920 11.244 -10.733 1.00 36.47 201 GLN A N 1
ATOM 1566 C CA . GLN A 1 201 ? 26.794 10.372 -11.898 1.00 36.47 201 GLN A CA 1
ATOM 1567 C C . GLN A 1 201 ? 28.151 9.724 -12.189 1.00 36.47 201 GLN A C 1
ATOM 1569 O O . GLN A 1 201 ? 29.055 10.362 -12.721 1.00 36.47 201 GLN A O 1
ATOM 1574 N N . ALA A 1 202 ? 28.290 8.450 -11.842 1.00 24.45 202 ALA A N 1
ATOM 1575 C CA . ALA A 1 202 ? 29.373 7.600 -12.306 1.00 24.45 202 ALA A CA 1
ATOM 1576 C C . ALA A 1 202 ? 28.792 6.214 -12.583 1.00 24.45 202 ALA A C 1
ATOM 1578 O O . ALA A 1 202 ? 28.541 5.419 -11.681 1.00 24.45 202 ALA A O 1
ATOM 1579 N N . TYR A 1 203 ? 28.534 5.953 -13.861 1.00 27.05 203 TYR A N 1
ATOM 1580 C CA . TYR A 1 203 ? 28.203 4.630 -14.365 1.00 27.05 203 TYR A CA 1
ATOM 1581 C C . TYR A 1 203 ? 29.475 3.776 -14.274 1.00 27.05 203 TYR A C 1
ATOM 1583 O O . TYR A 1 203 ? 30.383 3.927 -15.087 1.00 27.05 203 TYR A O 1
ATOM 1591 N N . HIS A 1 204 ? 29.573 2.933 -13.248 1.00 26.94 204 HIS A N 1
ATOM 1592 C CA . HIS A 1 204 ? 30.581 1.879 -13.148 1.00 26.94 204 HIS A CA 1
ATOM 1593 C C . HIS A 1 204 ? 29.865 0.550 -12.929 1.00 26.94 204 HIS A C 1
ATOM 1595 O O . HIS A 1 204 ? 29.088 0.389 -11.989 1.00 26.94 204 HIS A O 1
ATOM 1601 N N . GLY A 1 205 ? 30.094 -0.380 -13.854 1.00 31.42 205 GLY A N 1
ATOM 1602 C CA . GLY A 1 205 ? 29.583 -1.736 -13.769 1.00 31.42 205 GLY A CA 1
ATOM 1603 C C . GLY A 1 205 ? 30.370 -2.571 -12.768 1.00 31.42 205 GLY A C 1
ATOM 1604 O O . GLY A 1 205 ? 31.571 -2.382 -12.598 1.00 31.42 205 GLY A O 1
ATOM 1605 N N . ASN A 1 206 ? 29.703 -3.561 -12.185 1.00 24.17 206 ASN A N 1
ATOM 1606 C CA . ASN A 1 206 ? 30.326 -4.865 -12.061 1.00 24.17 206 ASN A CA 1
ATOM 1607 C C . ASN A 1 206 ? 29.273 -5.972 -12.115 1.00 24.17 206 ASN A C 1
ATOM 1609 O O . ASN A 1 206 ? 28.149 -5.827 -11.638 1.00 24.17 206 ASN A O 1
ATOM 1613 N N . ASN A 1 207 ? 29.676 -7.049 -12.768 1.00 30.30 207 ASN A N 1
ATOM 1614 C CA . ASN A 1 207 ? 28.916 -8.235 -13.093 1.00 30.30 207 ASN A CA 1
ATOM 1615 C C . ASN A 1 207 ? 29.165 -9.271 -11.989 1.00 30.30 207 ASN A C 1
ATOM 1617 O O . ASN A 1 207 ? 30.325 -9.557 -11.697 1.00 30.30 207 ASN A O 1
ATOM 1621 N N . ASN A 1 208 ? 28.117 -9.850 -11.399 1.00 25.02 208 ASN A N 1
ATOM 1622 C CA . ASN A 1 208 ? 28.187 -11.245 -10.971 1.00 25.02 208 ASN A CA 1
ATOM 1623 C C . ASN A 1 208 ? 26.794 -11.856 -10.781 1.00 25.02 208 ASN A C 1
ATOM 1625 O O . ASN A 1 208 ? 25.966 -11.351 -10.026 1.00 25.02 208 ASN A O 1
ATOM 1629 N N . ASN A 1 209 ? 26.573 -12.965 -11.484 1.00 31.02 209 ASN A N 1
ATOM 1630 C CA . ASN A 1 209 ? 25.396 -13.817 -11.396 1.00 31.02 209 ASN A CA 1
ATOM 1631 C C . ASN A 1 209 ? 25.433 -14.654 -10.111 1.00 31.02 209 ASN A C 1
ATOM 1633 O O . ASN A 1 209 ? 26.425 -15.335 -9.858 1.00 31.02 209 ASN A O 1
ATOM 1637 N N . ASN A 1 210 ? 24.318 -14.710 -9.379 1.00 22.78 210 ASN A N 1
ATOM 1638 C CA . ASN A 1 210 ? 23.897 -15.927 -8.683 1.00 22.78 210 ASN A CA 1
ATOM 1639 C C . ASN A 1 210 ? 22.372 -15.909 -8.477 1.00 22.78 210 ASN A C 1
ATOM 1641 O O . ASN A 1 210 ? 21.818 -14.929 -7.981 1.00 22.78 210 ASN A O 1
ATOM 1645 N N . TYR A 1 211 ? 21.695 -16.969 -8.917 1.00 26.23 211 TYR A N 1
ATOM 1646 C CA . TYR A 1 211 ? 20.245 -17.134 -8.806 1.00 26.23 211 TYR A CA 1
ATOM 1647 C C . TYR A 1 211 ? 19.853 -17.686 -7.428 1.00 26.23 211 TYR A C 1
ATOM 1649 O O . TYR A 1 211 ? 20.605 -18.428 -6.804 1.00 26.23 211 TYR A O 1
ATOM 1657 N N . SER A 1 212 ? 18.599 -17.402 -7.058 1.00 25.94 212 SER A N 1
ATOM 1658 C CA . SER A 1 212 ? 17.817 -17.867 -5.898 1.00 25.94 212 SER A CA 1
ATOM 1659 C C . SER A 1 212 ? 17.822 -16.938 -4.676 1.00 25.94 212 SER A C 1
ATOM 1661 O O . SER A 1 212 ? 18.680 -16.993 -3.810 1.00 25.94 212 SER A O 1
ATOM 1663 N N . GLN A 1 213 ? 16.805 -16.077 -4.603 1.00 25.17 213 GLN A N 1
ATOM 1664 C CA . GLN A 1 213 ? 15.890 -16.013 -3.460 1.00 25.17 213 GLN A CA 1
ATOM 1665 C C . GLN A 1 213 ? 14.699 -15.116 -3.811 1.00 25.17 213 GLN A C 1
ATOM 1667 O O . GLN A 1 213 ? 14.838 -13.998 -4.303 1.00 25.17 213 GLN A O 1
ATOM 1672 N N . GLN A 1 214 ? 13.506 -15.659 -3.604 1.00 36.12 214 GLN A N 1
ATOM 1673 C CA . GLN A 1 214 ? 12.236 -15.113 -4.056 1.00 36.12 214 GLN A CA 1
ATOM 1674 C C . GLN A 1 214 ? 11.768 -14.026 -3.072 1.00 36.12 214 GLN A C 1
ATOM 1676 O O . GLN A 1 214 ? 10.837 -14.236 -2.302 1.00 36.12 214 GLN A O 1
ATOM 1681 N N . GLN A 1 215 ? 12.426 -12.870 -3.076 1.00 30.25 215 GLN A N 1
ATOM 1682 C CA . GLN A 1 215 ? 12.065 -11.726 -2.237 1.00 30.25 215 GLN A CA 1
ATOM 1683 C C . GLN A 1 215 ? 10.784 -11.060 -2.761 1.00 30.25 215 GLN A C 1
ATOM 1685 O O . GLN A 1 215 ? 10.572 -10.972 -3.970 1.00 30.25 215 GLN A O 1
ATOM 1690 N N . GLN A 1 216 ? 9.914 -10.594 -1.859 1.00 35.88 216 GLN A N 1
ATOM 1691 C CA . GLN A 1 216 ? 8.826 -9.691 -2.249 1.00 35.88 216 GLN A CA 1
ATOM 1692 C C . GLN A 1 216 ? 9.431 -8.461 -2.946 1.00 35.88 216 GLN A C 1
ATOM 1694 O O . GLN A 1 216 ? 10.343 -7.859 -2.372 1.00 35.88 216 GLN A O 1
ATOM 1699 N N . PRO A 1 217 ? 8.959 -8.072 -4.144 1.00 37.41 217 PRO A N 1
ATOM 1700 C CA . PRO A 1 217 ? 9.522 -6.933 -4.849 1.00 37.41 217 PRO A CA 1
ATOM 1701 C C . PRO A 1 217 ? 9.243 -5.655 -4.054 1.00 37.41 217 PRO A C 1
ATOM 1703 O O . PRO A 1 217 ? 8.106 -5.207 -3.921 1.00 37.41 217 PRO A O 1
ATOM 1706 N N . GLN A 1 218 ? 10.303 -5.070 -3.500 1.00 31.02 218 GLN A N 1
ATOM 1707 C CA . GLN A 1 218 ? 10.269 -3.710 -2.990 1.00 31.02 218 GLN A CA 1
ATOM 1708 C C . GLN A 1 218 ? 10.224 -2.782 -4.211 1.00 31.02 218 GLN A C 1
ATOM 1710 O O . GLN A 1 218 ? 11.181 -2.707 -4.983 1.00 31.02 218 GLN A O 1
ATOM 1715 N N . TYR A 1 219 ? 9.085 -2.124 -4.425 1.00 32.78 219 TYR A N 1
ATOM 1716 C CA . TYR A 1 219 ? 8.886 -1.206 -5.543 1.00 32.78 219 TYR A CA 1
ATOM 1717 C C . TYR A 1 219 ? 9.868 -0.032 -5.451 1.00 32.78 219 TYR A C 1
ATOM 1719 O O . TYR A 1 219 ? 9.691 0.879 -4.647 1.00 32.78 219 TYR A O 1
ATOM 1727 N N . VAL A 1 220 ? 10.892 -0.031 -6.303 1.00 32.69 220 VAL A N 1
ATOM 1728 C CA . VAL A 1 220 ? 11.678 1.170 -6.594 1.00 32.69 220 VAL A CA 1
ATOM 1729 C C . VAL A 1 220 ? 11.074 1.795 -7.845 1.00 32.69 220 VAL A C 1
ATOM 1731 O O . VAL A 1 220 ? 11.286 1.328 -8.966 1.00 32.69 220 VAL A O 1
ATOM 1734 N N . GLN A 1 221 ? 10.269 2.838 -7.654 1.00 35.28 221 GLN A N 1
ATOM 1735 C CA . GLN A 1 221 ? 9.773 3.652 -8.754 1.00 35.28 221 GLN A CA 1
ATOM 1736 C C . GLN A 1 221 ? 10.956 4.456 -9.303 1.00 35.28 221 GLN A C 1
ATOM 1738 O O . GLN A 1 221 ? 11.445 5.393 -8.673 1.00 35.28 221 GLN A O 1
ATOM 1743 N N . GLN A 1 222 ? 11.461 4.063 -10.472 1.00 33.19 222 GLN A N 1
ATOM 1744 C CA . GLN A 1 222 ? 12.411 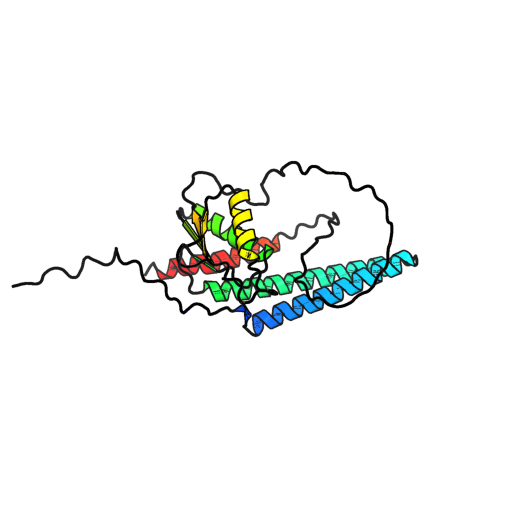4.884 -11.211 1.00 33.19 222 GLN A CA 1
ATOM 1745 C C . GLN A 1 222 ? 11.667 6.142 -11.659 1.00 33.19 222 GLN A C 1
ATOM 1747 O O . GLN A 1 222 ? 10.799 6.085 -12.530 1.00 33.19 222 GLN A O 1
ATOM 1752 N N . ASN A 1 223 ? 11.974 7.257 -10.999 1.00 24.83 223 ASN A N 1
ATOM 1753 C CA . ASN A 1 223 ? 11.352 8.545 -11.247 1.00 24.83 223 ASN A CA 1
ATOM 1754 C C . ASN A 1 223 ? 11.792 9.057 -12.625 1.00 24.83 223 ASN A C 1
ATOM 1756 O O . ASN A 1 223 ? 12.849 9.667 -12.770 1.00 24.83 223 ASN A O 1
ATOM 1760 N N . ASN A 1 224 ? 11.005 8.747 -13.653 1.00 30.38 224 ASN A N 1
ATOM 1761 C CA . ASN A 1 224 ? 11.069 9.433 -14.931 1.00 30.38 224 ASN A CA 1
ATOM 1762 C C . ASN A 1 224 ? 9.966 10.486 -14.905 1.00 30.38 224 ASN A C 1
ATOM 1764 O O . ASN A 1 224 ? 8.793 10.162 -15.084 1.00 30.38 224 ASN A O 1
ATOM 1768 N N . ASN A 1 225 ? 10.366 11.732 -14.647 1.00 27.98 225 ASN A N 1
ATOM 1769 C CA . ASN A 1 225 ? 9.514 12.907 -14.767 1.00 27.98 225 ASN A CA 1
ATOM 1770 C C . ASN A 1 225 ? 8.944 12.968 -16.188 1.00 27.98 225 ASN A C 1
ATOM 1772 O O . ASN A 1 225 ? 9.606 13.434 -17.108 1.00 27.98 225 ASN A O 1
ATOM 1776 N N . ASN A 1 226 ? 7.714 12.496 -16.342 1.00 29.14 226 ASN A N 1
ATOM 1777 C CA . ASN A 1 226 ? 6.765 12.997 -17.318 1.00 29.14 226 ASN A CA 1
ATOM 1778 C C . ASN A 1 226 ? 5.407 13.002 -16.622 1.00 29.14 226 ASN A C 1
ATOM 1780 O O . ASN A 1 226 ? 4.794 11.955 -16.421 1.00 29.14 226 ASN A O 1
ATOM 1784 N N . ASN A 1 227 ? 4.993 14.202 -16.213 1.00 32.03 227 ASN A N 1
ATOM 1785 C CA . ASN A 1 227 ? 3.664 14.494 -15.701 1.00 32.03 227 ASN A CA 1
ATOM 1786 C C . ASN A 1 227 ? 2.618 14.002 -16.703 1.00 32.03 227 ASN A C 1
ATOM 1788 O O . ASN A 1 227 ? 2.430 14.615 -17.747 1.00 32.03 227 ASN A O 1
ATOM 1792 N N . ASN A 1 228 ? 1.930 12.924 -16.352 1.00 29.05 228 ASN A N 1
ATOM 1793 C CA . ASN A 1 228 ? 0.547 12.700 -16.738 1.00 29.05 228 ASN A CA 1
ATOM 1794 C C . ASN A 1 228 ? -0.159 12.189 -15.485 1.00 29.05 228 ASN A C 1
ATOM 1796 O O . ASN A 1 228 ? -0.066 11.014 -15.133 1.00 29.05 228 ASN A O 1
ATOM 1800 N N . ASN A 1 229 ? -0.799 13.126 -14.785 1.00 33.62 229 ASN A N 1
ATOM 1801 C CA . ASN A 1 229 ? -1.691 12.849 -13.670 1.00 33.62 229 ASN A CA 1
ATOM 1802 C C . ASN A 1 229 ? -2.767 11.876 -14.147 1.00 33.62 229 ASN A C 1
ATOM 1804 O O . ASN A 1 229 ? -3.568 12.214 -15.016 1.00 33.62 229 ASN A O 1
ATOM 1808 N N . ASN A 1 230 ? -2.776 10.674 -13.580 1.00 35.59 230 ASN A N 1
ATOM 1809 C CA . ASN A 1 230 ? -3.900 9.763 -13.698 1.00 35.59 230 ASN A CA 1
ATOM 1810 C C . ASN A 1 230 ? -4.496 9.597 -12.296 1.00 35.59 230 ASN A C 1
ATOM 1812 O O . ASN A 1 230 ? -4.201 8.643 -11.578 1.00 35.59 230 ASN A O 1
ATOM 1816 N N . ASP A 1 231 ? -5.309 10.586 -11.921 1.00 38.28 231 ASP A N 1
ATOM 1817 C CA . ASP A 1 231 ? -6.055 10.705 -10.657 1.00 38.28 231 ASP A CA 1
ATOM 1818 C C . ASP A 1 231 ? -7.119 9.600 -10.464 1.00 38.28 231 ASP A C 1
ATOM 1820 O O . ASP A 1 231 ? -7.775 9.519 -9.430 1.00 38.28 231 ASP A O 1
ATOM 1824 N N . ASN A 1 232 ? -7.283 8.694 -11.435 1.00 45.12 232 ASN A N 1
ATOM 1825 C CA . ASN A 1 232 ? -8.270 7.611 -11.375 1.00 45.12 232 ASN A CA 1
ATOM 1826 C C . ASN A 1 232 ? -7.985 6.563 -10.284 1.00 45.12 232 ASN A C 1
ATOM 1828 O O . ASN A 1 232 ? -8.901 5.875 -9.852 1.00 45.12 232 ASN A O 1
ATOM 1832 N N . GLY A 1 233 ? -6.737 6.429 -9.818 1.00 44.59 233 GLY A N 1
ATOM 1833 C CA . GLY A 1 233 ? -6.375 5.419 -8.814 1.00 44.59 233 GLY A CA 1
ATOM 1834 C C . GLY A 1 233 ? -6.919 5.693 -7.410 1.00 44.59 233 GLY A C 1
ATOM 1835 O O . GLY A 1 233 ? -7.312 4.754 -6.725 1.00 44.59 233 GLY A O 1
ATOM 1836 N N . ASN A 1 234 ? -6.966 6.964 -7.007 1.00 45.81 234 ASN A N 1
ATOM 1837 C CA . ASN A 1 234 ? -7.469 7.357 -5.691 1.00 45.81 234 ASN A CA 1
ATOM 1838 C C . ASN A 1 234 ? -8.998 7.278 -5.645 1.00 45.81 234 ASN A C 1
ATOM 1840 O O . ASN A 1 234 ? -9.556 6.852 -4.639 1.00 45.81 234 ASN A O 1
ATOM 1844 N N . ASN A 1 235 ? -9.666 7.611 -6.753 1.00 54.88 235 ASN A N 1
ATOM 1845 C CA . ASN A 1 235 ? -11.123 7.550 -6.850 1.00 54.88 235 ASN A CA 1
ATOM 1846 C C . ASN A 1 235 ? -11.647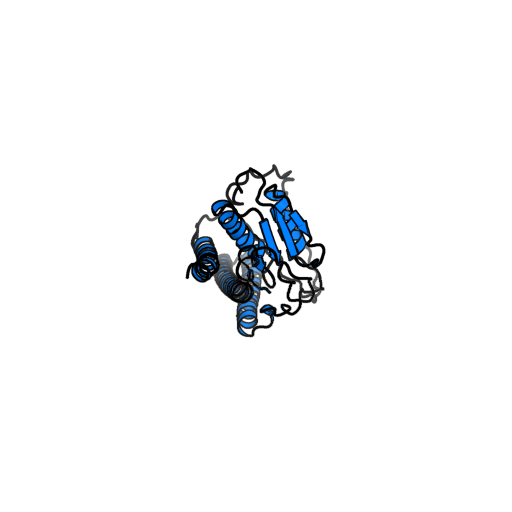 6.115 -6.669 1.00 54.88 235 ASN A C 1
ATOM 1848 O O . ASN A 1 235 ? -12.588 5.920 -5.911 1.00 54.88 235 ASN A O 1
ATOM 1852 N N . ASP A 1 236 ? -10.998 5.102 -7.258 1.00 61.41 236 ASP A N 1
ATOM 1853 C CA . ASP A 1 236 ? -11.418 3.696 -7.115 1.00 61.41 236 ASP A CA 1
ATOM 1854 C C . ASP A 1 236 ? -11.256 3.153 -5.682 1.00 61.41 236 ASP A C 1
ATOM 1856 O O . ASP A 1 236 ? -12.094 2.384 -5.209 1.00 61.41 236 ASP A O 1
ATOM 1860 N N . ILE A 1 237 ? -10.181 3.530 -4.979 1.00 59.22 237 ILE A N 1
ATOM 1861 C CA . ILE A 1 237 ? -9.942 3.113 -3.584 1.00 59.22 237 ILE A CA 1
ATOM 1862 C C . ILE A 1 237 ? -10.930 3.816 -2.650 1.00 59.22 237 ILE A C 1
ATOM 1864 O O . ILE A 1 237 ? -11.538 3.172 -1.794 1.00 59.22 237 ILE A O 1
ATOM 1868 N N . VAL A 1 238 ? -11.138 5.122 -2.844 1.00 58.00 238 VAL A N 1
ATOM 1869 C CA . VAL A 1 238 ? -12.108 5.909 -2.075 1.00 58.00 238 VAL A CA 1
ATOM 1870 C C . VAL A 1 238 ? -13.528 5.383 -2.289 1.00 58.00 238 VAL A C 1
ATOM 1872 O O . VAL A 1 238 ? -14.237 5.206 -1.305 1.00 58.00 238 VAL A O 1
ATOM 1875 N N . GLU A 1 239 ? -13.929 5.056 -3.520 1.00 60.25 239 GLU A N 1
ATOM 1876 C CA . GLU A 1 239 ? -15.226 4.432 -3.835 1.00 60.25 239 GLU A CA 1
ATOM 1877 C C . GLU A 1 239 ? -15.393 3.069 -3.146 1.00 60.25 239 GLU A C 1
ATOM 1879 O O . GLU A 1 239 ? -16.436 2.792 -2.550 1.00 60.25 239 GLU A O 1
ATOM 1884 N N . GLN A 1 240 ? -14.360 2.219 -3.160 1.00 58.94 240 GLN A N 1
ATOM 1885 C CA . GLN A 1 240 ? -14.415 0.912 -2.495 1.00 58.94 240 GLN A CA 1
ATOM 1886 C C . GLN A 1 240 ? -14.569 1.042 -0.978 1.00 58.94 240 GLN A C 1
ATOM 1888 O O . GLN A 1 240 ? -15.412 0.371 -0.385 1.00 58.94 240 GLN A O 1
ATOM 1893 N N . ILE A 1 241 ? -13.799 1.933 -0.355 1.00 59.16 241 ILE A N 1
ATOM 1894 C CA . ILE A 1 241 ? -13.887 2.213 1.081 1.00 59.16 241 ILE A CA 1
ATOM 1895 C C . ILE A 1 241 ? -15.248 2.835 1.404 1.00 59.16 241 ILE A C 1
ATOM 1897 O O . ILE A 1 241 ? -15.938 2.379 2.312 1.00 59.16 241 ILE A O 1
ATOM 1901 N N . PHE A 1 242 ? -15.689 3.829 0.636 1.00 58.62 242 PHE A N 1
ATOM 1902 C CA . PHE A 1 242 ? -16.977 4.481 0.844 1.00 58.62 242 PHE A CA 1
ATOM 1903 C C . PHE A 1 242 ? -18.136 3.484 0.738 1.00 58.62 242 PHE A C 1
ATOM 1905 O O . PHE A 1 242 ? -18.987 3.451 1.622 1.00 58.62 242 PHE A O 1
ATOM 1912 N N . SER A 1 243 ? -18.144 2.603 -0.267 1.00 58.44 243 SER A N 1
ATOM 1913 C CA . SER A 1 243 ? -19.169 1.563 -0.405 1.00 58.44 243 SER A CA 1
ATOM 1914 C C . SER A 1 243 ? -19.211 0.620 0.802 1.00 58.44 243 SER A C 1
ATOM 1916 O O . SER A 1 243 ? -20.295 0.349 1.312 1.00 58.44 243 SER A O 1
ATOM 1918 N N . ILE A 1 244 ? -18.064 0.126 1.275 1.00 61.50 244 ILE A N 1
ATOM 1919 C CA . ILE A 1 244 ? -18.007 -0.813 2.409 1.00 61.50 244 ILE A CA 1
ATOM 1920 C C . ILE A 1 244 ? -18.453 -0.110 3.697 1.00 61.50 244 ILE A C 1
ATOM 1922 O O . ILE A 1 244 ? -19.416 -0.524 4.342 1.00 61.50 244 ILE A O 1
ATOM 1926 N N . PHE A 1 245 ? -17.824 1.017 4.039 1.00 60.75 245 PHE A N 1
ATOM 1927 C CA . PHE A 1 245 ? -18.072 1.681 5.319 1.00 60.75 245 PHE A CA 1
ATOM 1928 C C . PHE A 1 245 ? -19.421 2.420 5.367 1.00 60.75 245 PHE A C 1
ATOM 1930 O O . PHE A 1 245 ? -20.002 2.548 6.444 1.00 60.75 245 PHE A O 1
ATOM 1937 N N . CYS A 1 246 ? -19.996 2.851 4.236 1.00 54.78 246 CYS A N 1
ATOM 1938 C CA . CYS A 1 246 ? -21.365 3.384 4.211 1.00 54.78 246 CYS A CA 1
ATOM 1939 C C . CYS A 1 246 ? -22.448 2.293 4.219 1.00 54.78 246 CYS A C 1
ATOM 1941 O O . CYS A 1 246 ? -23.569 2.566 4.659 1.00 54.78 246 CYS A O 1
ATOM 1943 N N . MET A 1 247 ? -22.158 1.066 3.766 1.00 48.34 247 MET A N 1
ATOM 1944 C CA . MET A 1 247 ? -23.101 -0.054 3.893 1.00 48.34 247 MET A CA 1
ATOM 1945 C C . MET A 1 247 ? -23.246 -0.514 5.349 1.00 48.34 247 MET A C 1
ATOM 1947 O O . MET A 1 247 ? -24.372 -0.785 5.776 1.00 48.34 247 MET A O 1
ATOM 1951 N N . CYS A 1 248 ? -22.169 -0.493 6.141 1.00 43.47 248 CYS A N 1
ATOM 1952 C CA . CYS A 1 248 ? -22.226 -0.828 7.569 1.00 43.47 248 CYS A CA 1
ATOM 1953 C C . CYS A 1 248 ? -23.116 0.141 8.377 1.00 43.47 248 CYS A C 1
ATOM 1955 O O . CYS A 1 248 ? -23.832 -0.295 9.275 1.00 43.47 248 CYS A O 1
ATOM 1957 N N . VAL A 1 249 ? -23.196 1.427 8.000 1.00 46.22 249 VAL A N 1
ATOM 1958 C CA . VAL A 1 249 ? -24.094 2.409 8.653 1.00 46.22 249 VAL A CA 1
ATOM 1959 C C . VAL A 1 249 ? -25.575 2.139 8.349 1.00 46.22 249 VAL A C 1
ATOM 1961 O O . VAL A 1 249 ? -26.432 2.299 9.217 1.00 46.22 249 VAL A O 1
ATOM 1964 N N . LYS A 1 250 ? -25.914 1.671 7.138 1.00 38.50 250 LYS A N 1
ATOM 1965 C CA . LYS A 1 250 ? -27.313 1.373 6.768 1.00 38.50 250 LYS A CA 1
ATOM 1966 C C . LYS A 1 250 ? -27.889 0.160 7.504 1.00 38.50 250 LYS A C 1
ATOM 1968 O O . LYS A 1 250 ? -29.108 0.061 7.626 1.00 38.50 250 LYS A O 1
ATOM 1973 N N . LYS A 1 251 ? -27.040 -0.743 8.007 1.00 39.22 251 LYS A N 1
ATOM 1974 C CA . LYS A 1 251 ? -27.464 -1.938 8.756 1.00 39.22 251 LYS A CA 1
ATOM 1975 C C . LYS A 1 251 ? -27.942 -1.612 10.186 1.00 39.22 251 LYS A C 1
ATOM 1977 O O . LYS A 1 251 ? -28.625 -2.438 10.775 1.00 39.22 251 LYS A O 1
ATOM 1982 N N . PHE A 1 252 ? -27.662 -0.404 10.693 1.00 37.91 252 PHE A N 1
ATOM 1983 C CA . PHE A 1 252 ? -28.047 0.076 12.033 1.00 37.91 252 PHE A CA 1
ATOM 1984 C C . PHE A 1 252 ? -29.156 1.152 12.043 1.00 37.91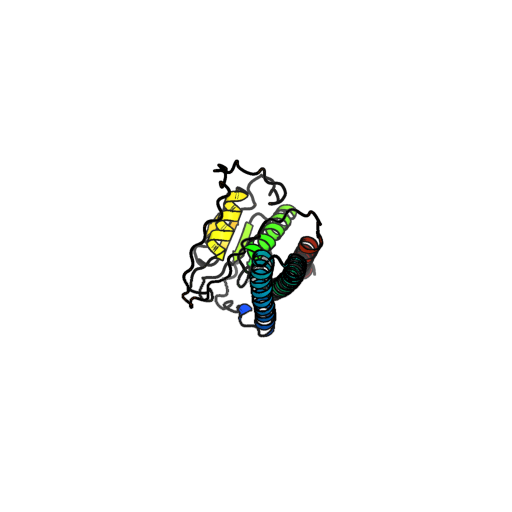 252 PHE A C 1
ATOM 1986 O O . PHE A 1 252 ? -29.484 1.684 13.099 1.00 37.91 252 PHE A O 1
ATOM 1993 N N . LEU A 1 253 ? -29.754 1.473 10.888 1.00 34.34 253 LEU A N 1
ATOM 1994 C CA . LEU A 1 253 ? -30.826 2.478 10.744 1.00 34.34 253 LEU A CA 1
ATOM 1995 C C . LEU A 1 253 ? -32.211 1.867 10.440 1.00 34.34 253 LEU A C 1
ATOM 1997 O O . LEU A 1 253 ? -33.045 2.508 9.800 1.00 34.34 253 LEU A O 1
ATOM 2001 N N . LYS A 1 254 ? -32.470 0.635 10.885 1.00 34.19 254 LYS A N 1
ATOM 2002 C CA . LYS A 1 254 ? -33.798 0.008 10.826 1.00 34.19 254 LYS A CA 1
ATOM 2003 C C . LYS A 1 254 ? -34.267 -0.436 12.197 1.00 34.19 254 LYS A C 1
ATOM 2005 O O . LYS A 1 254 ? -33.444 -1.044 12.911 1.00 34.19 254 LYS A O 1
#

Radius of gyration: 23.08 Å; chains: 1; bounding box: 74×38×76 Å